Protein AF-A0A2T1EG89-F1 (afdb_monomer)

Solvent-accessible surface area (backbone atoms only — not comparable to full-atom values): 19847 Å² total; per-residue (Å²): 79,24,21,26,22,49,93,37,42,60,17,86,47,90,80,53,58,60,18,44,31,44,49,68,45,71,77,96,68,100,78,79,76,88,90,74,54,46,42,71,52,60,66,42,74,48,60,26,17,37,25,30,65,42,92,54,59,38,48,36,30,41,45,71,46,58,75,72,90,78,73,64,86,52,52,56,59,59,22,36,40,35,40,37,40,79,96,43,93,66,72,34,38,31,37,31,74,68,76,47,49,19,33,41,78,82,66,49,91,93,61,86,60,100,63,65,42,71,64,61,41,41,89,64,35,45,59,48,73,64,33,38,34,73,58,23,65,50,57,34,36,42,35,42,34,60,35,81,59,37,60,35,32,67,66,62,84,66,85,51,96,82,65,86,76,67,39,32,66,44,32,38,36,38,30,43,53,86,82,61,44,46,54,94,53,96,89,48,51,54,30,35,20,29,47,31,40,24,41,60,46,69,34,76,44,63,27,38,23,48,43,91,51,88,31,64,86,57,72,85,82,38,68,48,75,38,70,81,68,86,84,75,78,38,72,55,41,42,81,44,53,46,50,43,77,43,70,59,55,69,65,55,58,91,59,61,62,46,52,70,70,74,89,61,46,46,80,76,83,82,63,33,68,46,81,94,41,53,62,49,31,57,79,68,83,62,88,55,92,89,61,92,55,59,75,47,79,85,74,80,95,67,68,78,46,98,85,74,56,77,77,86,84,85,86,79,96,70,87,76,89,73,93,62,85,66,69,58,83,56,60,116

Nearest PDB structures (foldseek):
  7sqc-assembly1_O0  TM=3.465E-01  e=9.305E-02  Chlamydomonas reinhardtii
  6k73-assembly2_B  TM=2.976E-01  e=3.682E-01  Escherichia coli
  7u06-assembly1_a  TM=3.474E-01  e=1.816E+00  Saccharomyces cerevisiae
  6a48-assembly1_A  TM=1.788E-01  e=3.326E+00  Mus musculus

pLDDT: mean 74.5, std 17.78, range [23.39, 97.06]

Mean predicted aligned error: 11.9 Å

Sequence (332 aa):
MLLGPEGAAGATSPTSNNDDTNRAASFTTPDTPENTDTTDPAAIAFVNSVQNNGATPANISIIPTTPADLGLADLPTGTFVTITATGVNGSRLYYWDGSIFRYDTDQNVGTINTVVDPINLAAEVLTIPNVAANGGTSAYNVSIDLPLGTRLSTDLVSFEPGDPEYGYPVPVTAFVDTNSNGVIDTGEAFNTSIDRVYVGVLRLLKESRLVPGFGLAFPGGQELFSSITPRTPAPGNRVEYQITYTNISSVPATGSGSLGLNANNILITENGTVLPNNWGRDNDASGTPGFGQIDTLNVAATAIESGGAIPSYFNGTVGTARVIPPMLRLIR

Foldseek 3Di:
DFKAAPPFGDFDAPPALLQEAEDEFDDPDPDDDDDQDFAFGDKDKGKMKDWAQAQFFFKKWKDWWFDDPLLAQQQDQLKKKWKFFPPFPDIWIWGHRSGTIFTQPVPDRPDRDPDTHRQWALVNIGIDGGQGYNTGMTMMMMIMGGDGRRHAQLVSPDPDVPNQDTAHKTKMKMWGPPPSGRDDDPPIDMHIGIYGYGHDFKDKQKWKAKDDFPFDDDDPPRRDTDRPDDDDDGPGIDMWMDMDIDRSDDQRPDGDRHDDDDDFADDDDDDCVDPPRPQQQPPDPPVDPPPSDGSDDDDPQPDADPVGDGDDDDDDDDDPDDDDIGDDDDID

Structure (mmCIF, N/CA/C/O backbone):
data_AF-A0A2T1EG89-F1
#
_entry.id   AF-A0A2T1EG89-F1
#
loop_
_atom_site.group_PDB
_atom_site.id
_atom_site.type_symbol
_atom_site.label_atom_id
_atom_site.label_alt_id
_atom_site.label_comp_id
_atom_site.label_asym_id
_atom_site.label_entity_id
_atom_site.label_seq_id
_atom_site.pdbx_PDB_ins_code
_atom_site.Cartn_x
_atom_site.Cartn_y
_atom_site.Cartn_z
_atom_site.occupancy
_atom_site.B_iso_or_equiv
_atom_site.auth_seq_id
_atom_site.auth_comp_id
_atom_site.auth_asym_id
_atom_site.auth_atom_id
_atom_site.pdbx_PDB_model_num
ATOM 1 N N . MET A 1 1 ? -21.034 3.689 11.944 1.00 78.81 1 MET A N 1
ATOM 2 C CA . MET A 1 1 ? -19.646 4.133 12.180 1.00 78.81 1 MET A CA 1
ATOM 3 C C . MET A 1 1 ? -19.068 4.580 10.859 1.00 78.81 1 MET A C 1
ATOM 5 O O . MET A 1 1 ? -19.502 4.036 9.857 1.00 78.81 1 MET A O 1
ATOM 9 N N . LEU A 1 2 ? -18.158 5.553 10.845 1.00 78.38 2 LEU A N 1
ATOM 10 C CA . LEU A 1 2 ? -17.379 5.883 9.649 1.00 78.38 2 LEU A CA 1
ATOM 11 C C . LEU A 1 2 ? -15.892 5.879 10.001 1.00 78.38 2 LEU A C 1
ATOM 13 O O . LEU A 1 2 ? -15.514 6.274 11.106 1.00 78.38 2 LEU A O 1
ATOM 17 N N . LEU A 1 3 ? -15.076 5.431 9.056 1.00 73.25 3 LEU A N 1
ATOM 18 C CA . LEU A 1 3 ? -13.616 5.483 9.093 1.00 73.25 3 LEU A CA 1
ATOM 19 C C . LEU A 1 3 ? -13.109 6.339 7.940 1.00 73.25 3 LEU A C 1
ATOM 21 O O . LEU A 1 3 ? -13.860 6.642 7.020 1.00 73.25 3 LEU A O 1
ATOM 25 N N . GLY A 1 4 ? -11.854 6.755 7.989 1.00 69.19 4 GLY A N 1
ATOM 26 C CA . GLY A 1 4 ? -11.211 7.430 6.870 1.00 69.19 4 GLY A CA 1
ATOM 27 C C . GLY A 1 4 ? -9.990 8.223 7.311 1.00 69.19 4 GLY A C 1
ATOM 28 O O . GLY A 1 4 ? -9.567 8.100 8.466 1.00 69.19 4 GLY A O 1
ATOM 29 N N . PRO A 1 5 ? -9.446 9.064 6.422 1.00 72.75 5 PRO A N 1
ATOM 30 C CA . PRO A 1 5 ? -8.300 9.900 6.740 1.00 72.75 5 PRO A CA 1
ATOM 31 C C . PRO A 1 5 ? -8.555 10.849 7.923 1.00 72.75 5 PRO A C 1
ATOM 33 O O . PRO A 1 5 ? -9.693 11.076 8.356 1.00 72.75 5 PRO A O 1
ATOM 36 N N . GLU A 1 6 ? -7.482 11.427 8.463 1.00 78.50 6 GLU A N 1
ATOM 37 C CA . GLU A 1 6 ? -7.561 12.406 9.549 1.00 78.50 6 GLU A CA 1
ATOM 38 C C . GLU A 1 6 ? -8.556 13.541 9.249 1.00 78.50 6 GLU A C 1
ATOM 40 O O . GLU A 1 6 ? -8.497 14.208 8.218 1.00 78.50 6 GLU A O 1
ATOM 45 N N . GLY A 1 7 ? -9.472 13.780 10.191 1.00 67.88 7 GLY A N 1
ATOM 46 C CA . GLY A 1 7 ? -10.439 14.874 10.114 1.00 67.88 7 GLY A CA 1
ATOM 47 C C . GLY A 1 7 ? -11.598 14.636 9.150 1.00 67.88 7 GLY A C 1
ATOM 48 O O . GLY A 1 7 ? -12.463 15.505 9.038 1.00 67.88 7 GLY A O 1
ATOM 49 N N . ALA A 1 8 ? -11.650 13.481 8.484 1.00 71.44 8 ALA A N 1
ATOM 50 C CA . ALA A 1 8 ? -12.683 13.217 7.505 1.00 71.44 8 ALA A CA 1
ATOM 51 C C . ALA A 1 8 ? -12.985 11.729 7.312 1.00 71.44 8 ALA A C 1
ATOM 53 O O . ALA A 1 8 ? -12.843 11.153 6.233 1.00 71.44 8 ALA A O 1
ATOM 54 N N . ALA A 1 9 ? -13.462 11.126 8.396 1.00 69.88 9 ALA A N 1
ATOM 55 C CA . ALA A 1 9 ? -14.126 9.839 8.355 1.00 69.88 9 ALA A CA 1
ATOM 56 C C . ALA A 1 9 ? -15.335 9.896 7.404 1.00 69.88 9 ALA A C 1
ATOM 58 O O . ALA A 1 9 ? -16.215 10.746 7.543 1.00 69.88 9 ALA A O 1
ATOM 59 N N . GLY A 1 10 ? -15.367 8.996 6.429 1.00 65.81 10 GLY A N 1
ATOM 60 C CA . GLY A 1 10 ? -16.344 9.024 5.343 1.00 65.81 10 GLY A CA 1
ATOM 61 C C . GLY A 1 10 ? -16.429 7.739 4.528 1.00 65.81 10 GLY A C 1
ATOM 62 O O . GLY A 1 10 ? -17.241 7.693 3.612 1.00 65.81 10 GLY A O 1
ATOM 63 N N . ALA A 1 11 ? -15.637 6.717 4.867 1.00 64.50 11 ALA A N 1
ATOM 64 C CA . ALA A 1 11 ? -15.663 5.418 4.217 1.00 64.50 11 ALA A CA 1
ATOM 65 C C . ALA A 1 11 ? -17.072 4.819 4.312 1.00 64.50 11 ALA A C 1
ATOM 67 O O . ALA A 1 11 ? -17.681 4.824 5.385 1.00 64.50 11 ALA A O 1
ATOM 68 N N . THR A 1 12 ? -17.603 4.370 3.182 1.00 60.69 12 THR A N 1
ATOM 69 C CA . THR A 1 12 ? -19.007 3.973 3.013 1.00 60.69 12 THR A CA 1
ATOM 70 C C . THR A 1 12 ? -19.212 2.468 2.883 1.00 60.69 12 THR A C 1
ATOM 72 O O . THR A 1 12 ? -20.338 2.016 3.088 1.00 60.69 12 THR A O 1
ATOM 75 N N . SER A 1 13 ? -18.169 1.712 2.528 1.00 54.22 13 SER A N 1
ATOM 76 C CA . SER A 1 13 ? -18.098 0.251 2.408 1.00 54.22 13 SER A CA 1
ATOM 77 C C . SER A 1 13 ? -16.808 -0.137 1.655 1.00 54.22 13 SER A C 1
ATOM 79 O O . SER A 1 13 ? -16.475 0.546 0.685 1.00 54.22 13 SER A O 1
ATOM 81 N N . PRO A 1 14 ? -16.161 -1.288 1.954 1.00 51.97 14 PRO A N 1
ATOM 82 C CA . PRO A 1 14 ? -14.956 -1.768 1.260 1.00 51.97 14 PRO A CA 1
ATOM 83 C C . PRO A 1 14 ? -15.254 -2.264 -0.173 1.00 51.97 14 PRO A C 1
ATOM 85 O O . PRO A 1 14 ? -14.973 -3.398 -0.532 1.00 51.97 14 PRO A O 1
ATOM 88 N N . THR A 1 15 ? -15.907 -1.454 -0.997 1.00 50.88 15 THR A N 1
ATOM 89 C CA . THR A 1 15 ? -16.343 -1.787 -2.359 1.00 50.88 15 THR A CA 1
ATOM 90 C C . THR A 1 15 ? -15.818 -0.803 -3.396 1.00 50.88 15 THR A C 1
ATOM 92 O O . THR A 1 15 ? -16.061 -1.002 -4.585 1.00 50.88 15 THR A O 1
ATOM 95 N N . SER A 1 16 ? -15.145 0.272 -2.976 1.00 50.69 16 SER A N 1
ATOM 96 C CA . SER A 1 16 ? -14.611 1.272 -3.897 1.00 50.69 16 SER A CA 1
ATOM 97 C C . SER A 1 16 ? -13.495 2.118 -3.294 1.00 50.69 16 SER A C 1
ATOM 99 O O . SER A 1 16 ? -13.373 2.274 -2.084 1.00 50.69 16 SER A O 1
ATOM 101 N N . ASN A 1 17 ? -12.734 2.744 -4.187 1.00 48.94 17 ASN A N 1
ATOM 102 C CA . ASN A 1 17 ? -11.607 3.619 -3.885 1.00 48.94 17 ASN A CA 1
ATOM 103 C C . ASN A 1 17 ? -11.926 4.897 -3.080 1.00 48.94 17 ASN A C 1
ATOM 105 O O . ASN A 1 17 ? -11.026 5.657 -2.748 1.00 48.94 17 ASN A O 1
ATOM 109 N N . ASN A 1 18 ? -13.189 5.193 -2.775 1.00 47.44 18 ASN A N 1
ATOM 110 C CA . ASN A 1 18 ? -13.557 6.327 -1.920 1.00 47.44 18 ASN A CA 1
ATOM 111 C C . ASN A 1 18 ? -13.291 6.066 -0.425 1.00 47.44 18 ASN A C 1
ATOM 113 O O . ASN A 1 18 ? -13.391 6.995 0.375 1.00 47.44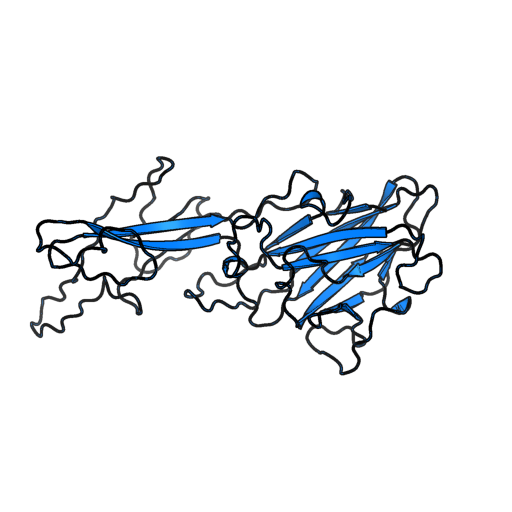 18 ASN A O 1
ATOM 117 N N . ASP A 1 19 ? -12.935 4.830 -0.073 1.00 53.56 19 ASP A N 1
ATOM 118 C CA . ASP A 1 19 ? -12.675 4.376 1.293 1.00 53.56 19 ASP A CA 1
ATOM 119 C C . ASP A 1 19 ? -11.168 4.247 1.605 1.00 53.56 19 ASP A C 1
ATOM 121 O O . ASP A 1 19 ? -10.785 3.772 2.681 1.00 53.56 19 ASP A O 1
ATOM 125 N N . ASP A 1 20 ? -10.318 4.690 0.673 1.00 64.00 20 ASP A N 1
ATOM 126 C CA . ASP A 1 20 ? -8.869 4.526 0.729 1.00 64.00 20 ASP A CA 1
ATOM 127 C C . ASP A 1 20 ? -8.146 5.761 1.282 1.00 64.00 20 ASP A C 1
ATOM 129 O O . ASP A 1 20 ? -8.389 6.898 0.855 1.00 64.00 20 ASP A O 1
ATOM 133 N N . THR A 1 21 ? -7.143 5.523 2.127 1.00 72.94 21 THR A N 1
ATOM 134 C CA . THR A 1 21 ? -6.045 6.457 2.402 1.00 72.94 21 THR A CA 1
ATOM 135 C C . THR A 1 21 ? -4.771 5.923 1.744 1.00 72.94 21 THR A C 1
ATOM 137 O O . THR A 1 21 ? -4.297 4.847 2.093 1.00 72.94 21 THR A O 1
ATOM 140 N N . ASN A 1 22 ? -4.170 6.670 0.811 1.00 72.56 22 ASN A N 1
ATOM 141 C CA . ASN A 1 22 ? -2.932 6.254 0.130 1.00 72.56 22 ASN A CA 1
ATOM 142 C C . ASN A 1 22 ? -1.680 6.958 0.688 1.00 72.56 22 ASN A C 1
ATOM 144 O O . ASN A 1 22 ? -1.669 8.186 0.835 1.00 72.56 22 ASN A O 1
ATOM 148 N N . ARG A 1 23 ? -0.587 6.206 0.902 1.00 74.62 23 ARG A N 1
ATOM 149 C CA . ARG A 1 23 ? 0.766 6.745 1.162 1.00 74.62 23 ARG A CA 1
ATOM 150 C C . ARG A 1 23 ? 1.850 5.945 0.438 1.00 74.62 23 ARG A C 1
ATOM 152 O O . ARG A 1 23 ? 1.704 4.750 0.203 1.00 74.62 23 ARG A O 1
ATOM 159 N N . ALA A 1 24 ? 2.952 6.612 0.095 1.00 67.88 24 ALA A N 1
ATOM 160 C CA . ALA A 1 24 ? 4.134 5.975 -0.481 1.00 67.88 24 ALA A CA 1
ATOM 161 C C . ALA A 1 24 ? 5.214 5.745 0.580 1.00 67.88 24 ALA A C 1
ATOM 163 O O . ALA A 1 24 ? 5.421 6.594 1.451 1.00 67.88 24 ALA A O 1
ATOM 164 N N . ALA A 1 25 ? 5.943 4.640 0.448 1.00 72.31 25 ALA A N 1
ATOM 165 C CA . ALA A 1 25 ? 7.213 4.454 1.128 1.00 72.31 25 ALA A CA 1
ATOM 166 C C . ALA A 1 25 ? 8.224 5.523 0.681 1.00 72.31 25 ALA A C 1
ATOM 168 O O . ALA A 1 25 ? 8.258 5.931 -0.484 1.00 72.31 25 ALA A O 1
ATOM 169 N N . SER A 1 26 ? 9.060 5.973 1.616 1.00 65.81 26 SER A N 1
ATOM 170 C CA . SER A 1 26 ? 10.195 6.837 1.298 1.00 65.81 26 SER A CA 1
ATOM 171 C C . SER A 1 26 ? 11.389 5.979 0.894 1.00 65.81 26 SER A C 1
ATOM 173 O O . SER A 1 26 ? 11.746 5.045 1.609 1.00 65.81 26 SER A O 1
ATOM 175 N N . PHE A 1 27 ? 12.030 6.319 -0.222 1.00 61.44 27 PHE A N 1
ATOM 176 C CA . PHE A 1 27 ? 13.248 5.657 -0.682 1.00 61.44 27 PHE A CA 1
ATOM 177 C C . PHE A 1 27 ? 14.456 6.531 -0.361 1.00 61.44 27 PHE A C 1
ATOM 179 O O . PHE A 1 27 ? 14.484 7.717 -0.691 1.00 61.44 27 PHE A O 1
ATOM 186 N N . THR A 1 28 ? 15.465 5.953 0.285 1.00 48.34 28 THR A N 1
ATOM 187 C CA . THR A 1 28 ? 16.693 6.667 0.667 1.00 48.34 28 THR A CA 1
ATOM 188 C C . THR A 1 28 ? 17.770 6.628 -0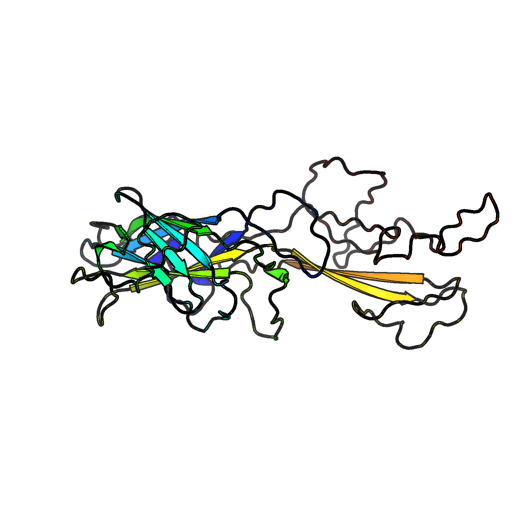.418 1.00 48.34 28 THR A C 1
ATOM 190 O O . THR A 1 28 ? 18.695 7.438 -0.374 1.00 48.34 28 THR A O 1
ATOM 193 N N . THR A 1 29 ? 17.642 5.750 -1.420 1.00 47.41 29 THR A N 1
ATOM 194 C CA . THR A 1 29 ? 18.619 5.596 -2.508 1.00 47.41 29 THR A CA 1
ATOM 195 C C . THR A 1 29 ? 17.945 5.551 -3.886 1.00 47.41 29 THR A C 1
ATOM 197 O O . THR A 1 29 ? 17.182 4.622 -4.155 1.00 47.41 29 THR A O 1
ATOM 200 N N . PRO A 1 30 ? 18.229 6.512 -4.784 1.00 46.00 30 PRO A N 1
ATOM 201 C CA . PRO A 1 30 ? 17.805 6.463 -6.178 1.00 46.00 30 PRO A CA 1
ATOM 202 C C . PRO A 1 30 ? 18.790 5.612 -6.989 1.00 46.00 30 PRO A C 1
ATOM 204 O O . PRO A 1 30 ? 19.654 6.161 -7.654 1.00 46.00 30 PRO A O 1
ATOM 207 N N . ASP A 1 31 ? 18.726 4.289 -6.861 1.00 47.16 31 ASP A N 1
ATOM 208 C CA . ASP A 1 31 ? 19.331 3.342 -7.815 1.00 47.16 31 ASP A CA 1
ATOM 209 C C . ASP A 1 31 ? 19.008 1.914 -7.359 1.00 47.16 31 ASP A C 1
ATOM 211 O O . ASP A 1 31 ? 19.656 1.367 -6.468 1.00 47.16 31 ASP A O 1
ATOM 215 N N . THR A 1 32 ? 17.981 1.302 -7.941 1.00 49.94 32 THR A N 1
ATOM 216 C CA . THR A 1 32 ? 17.803 -0.157 -7.902 1.00 49.94 32 THR A CA 1
ATOM 217 C C . THR A 1 32 ? 17.694 -0.629 -9.360 1.00 49.94 32 THR A C 1
ATOM 219 O O . THR A 1 32 ? 16.867 -0.083 -10.092 1.00 49.94 32 THR A O 1
ATOM 222 N N . PRO A 1 33 ? 18.623 -1.477 -9.852 1.00 47.03 33 PRO A N 1
ATOM 223 C CA . PRO A 1 33 ? 18.639 -1.927 -11.246 1.00 47.03 33 PRO A CA 1
ATOM 224 C C . PRO A 1 33 ? 17.497 -2.897 -11.589 1.00 47.03 33 PRO A C 1
ATOM 226 O O . PRO A 1 33 ? 17.258 -3.843 -10.852 1.00 47.03 33 PRO A O 1
ATOM 229 N N . GLU A 1 34 ? 16.915 -2.722 -12.782 1.00 50.03 34 GLU A N 1
ATOM 230 C CA . GLU A 1 34 ? 15.727 -3.421 -13.302 1.00 50.03 34 GLU A CA 1
ATOM 231 C C . GLU A 1 34 ? 15.600 -4.934 -13.001 1.00 50.03 34 GLU A C 1
ATOM 233 O O . GLU A 1 34 ? 16.499 -5.724 -13.289 1.00 50.03 34 GLU A O 1
ATOM 238 N N . ASN A 1 35 ? 14.352 -5.308 -12.668 1.00 47.75 35 ASN A N 1
ATOM 239 C CA . ASN A 1 35 ? 13.647 -6.587 -12.900 1.00 47.75 35 ASN A CA 1
ATOM 240 C C . ASN A 1 35 ? 13.689 -7.693 -11.831 1.00 47.75 35 ASN A C 1
ATOM 242 O O . ASN A 1 35 ? 13.001 -8.706 -11.992 1.00 47.75 35 ASN A O 1
ATOM 246 N N . THR A 1 36 ? 14.367 -7.472 -10.706 1.00 52.59 36 THR A N 1
ATOM 247 C CA . THR A 1 36 ? 14.199 -8.284 -9.482 1.00 52.59 36 THR A CA 1
ATOM 248 C C . THR A 1 36 ? 13.981 -7.416 -8.245 1.00 52.59 36 THR A C 1
ATOM 250 O O . THR A 1 36 ? 14.312 -7.837 -7.137 1.00 52.59 36 THR A O 1
ATOM 253 N N . ASP A 1 37 ? 13.482 -6.191 -8.432 1.00 68.06 37 ASP A N 1
ATOM 254 C CA . ASP A 1 37 ? 13.555 -5.130 -7.433 1.00 68.06 37 ASP A CA 1
ATOM 255 C C . ASP A 1 37 ? 12.618 -5.392 -6.261 1.00 68.06 37 ASP A C 1
ATOM 257 O O . ASP A 1 37 ? 11.430 -5.065 -6.217 1.00 68.06 37 ASP A O 1
ATOM 261 N N . THR A 1 38 ? 13.211 -6.024 -5.269 1.00 73.69 38 THR A N 1
ATOM 262 C CA . THR A 1 38 ? 12.727 -5.996 -3.915 1.00 73.69 38 THR A CA 1
ATOM 263 C C . THR A 1 38 ? 13.391 -4.847 -3.177 1.00 73.69 38 THR A C 1
ATOM 265 O O . THR A 1 38 ? 14.579 -4.585 -3.363 1.00 73.69 38 THR A O 1
ATOM 268 N N . THR A 1 39 ? 12.658 -4.198 -2.293 1.00 77.31 39 THR A N 1
ATOM 269 C CA . THR A 1 39 ? 13.172 -3.146 -1.427 1.00 77.31 39 THR A CA 1
ATOM 270 C C . THR A 1 39 ? 12.819 -3.436 0.025 1.00 77.31 39 THR A C 1
ATOM 272 O O . THR A 1 39 ? 12.052 -4.349 0.338 1.00 77.31 39 THR A O 1
ATOM 275 N N . ASP A 1 40 ? 13.428 -2.664 0.907 1.00 82.62 40 ASP A N 1
ATOM 276 C CA . ASP A 1 40 ? 13.212 -2.700 2.344 1.00 82.62 40 ASP A CA 1
ATOM 277 C C . ASP A 1 40 ? 12.724 -1.309 2.772 1.00 82.62 40 ASP A C 1
ATOM 279 O O . ASP A 1 40 ? 13.529 -0.439 3.128 1.00 82.62 40 ASP A O 1
ATOM 283 N N . PRO A 1 41 ? 11.426 -1.014 2.568 1.00 82.38 41 PRO A N 1
ATOM 284 C CA . PRO A 1 41 ? 10.886 0.287 2.906 1.00 82.38 41 PRO A CA 1
ATOM 285 C C . PRO A 1 41 ? 10.802 0.433 4.426 1.00 82.38 41 PRO A C 1
ATOM 287 O O . PRO A 1 41 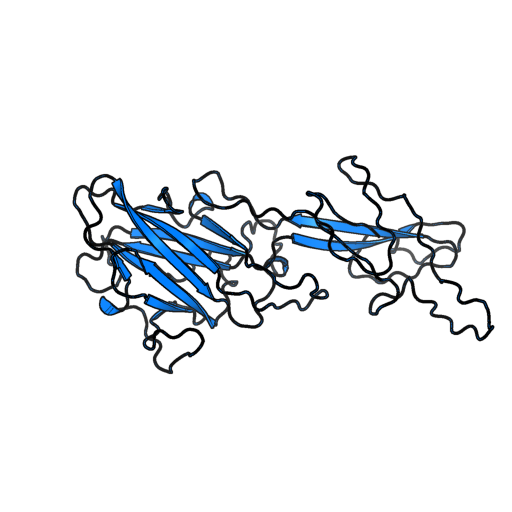? 10.306 -0.448 5.119 1.00 82.38 41 PRO A O 1
ATOM 290 N N . ALA A 1 42 ? 11.198 1.595 4.948 1.00 86.69 42 ALA A N 1
ATOM 291 C CA . ALA A 1 42 ? 10.888 1.934 6.333 1.00 86.69 42 ALA A CA 1
ATOM 292 C C . ALA A 1 42 ? 9.365 1.927 6.563 1.00 86.69 42 ALA A C 1
ATOM 294 O O . ALA A 1 42 ? 8.608 2.287 5.657 1.00 86.69 42 ALA A O 1
ATOM 295 N N . ALA A 1 43 ? 8.940 1.599 7.787 1.00 89.94 43 ALA A N 1
ATOM 296 C CA . ALA A 1 43 ? 7.530 1.548 8.161 1.00 89.94 43 ALA A CA 1
ATOM 297 C C . ALA A 1 43 ? 6.759 2.824 7.764 1.00 89.94 43 ALA A C 1
ATOM 299 O O . ALA A 1 43 ? 7.206 3.957 7.979 1.00 89.94 43 ALA A O 1
ATOM 300 N N . ILE A 1 44 ? 5.572 2.627 7.193 1.00 90.19 44 ILE A N 1
ATOM 301 C CA . ILE A 1 44 ? 4.729 3.681 6.638 1.00 90.19 44 ILE A CA 1
ATOM 302 C C . ILE A 1 44 ? 3.600 3.971 7.620 1.00 90.19 44 ILE A C 1
ATOM 304 O O . ILE A 1 44 ? 2.765 3.113 7.895 1.00 90.19 44 ILE A O 1
ATOM 308 N N . ALA A 1 45 ? 3.554 5.199 8.131 1.00 90.56 45 ALA A N 1
ATOM 309 C CA . ALA A 1 45 ? 2.517 5.638 9.059 1.00 90.56 45 ALA A CA 1
ATOM 310 C C . ALA A 1 45 ? 1.368 6.347 8.333 1.00 90.56 45 ALA A C 1
ATOM 312 O O . ALA A 1 45 ? 1.621 7.197 7.480 1.00 90.56 45 ALA A O 1
ATOM 313 N N . PHE A 1 46 ? 0.134 6.071 8.741 1.00 89.25 46 PHE A N 1
ATOM 314 C CA . PHE A 1 46 ? -1.123 6.701 8.347 1.00 89.25 46 PHE A CA 1
ATOM 315 C C . PHE A 1 46 ? -1.744 7.375 9.568 1.00 89.25 46 PHE A C 1
ATOM 317 O O . PHE A 1 46 ? -1.608 6.883 10.690 1.00 89.25 46 PHE A O 1
ATOM 324 N N . VAL A 1 47 ? -2.419 8.503 9.342 1.00 89.06 47 VAL A N 1
ATOM 325 C CA . VAL A 1 47 ? -3.206 9.195 10.368 1.00 89.06 47 VAL A CA 1
ATOM 326 C C . VAL A 1 47 ? -4.650 9.178 9.904 1.00 89.06 47 VAL A C 1
ATOM 328 O O . VAL A 1 47 ? -4.981 9.759 8.868 1.00 89.06 47 VAL A O 1
ATOM 331 N N . ASN A 1 48 ? -5.485 8.503 10.680 1.00 88.88 48 ASN A N 1
ATOM 332 C CA . ASN A 1 48 ? -6.869 8.222 10.356 1.00 88.88 48 ASN A CA 1
ATOM 333 C C . ASN A 1 48 ? -7.789 8.782 11.438 1.00 88.88 48 ASN A C 1
ATOM 335 O O . ASN A 1 48 ? -7.369 9.152 12.539 1.00 88.88 48 ASN A O 1
ATOM 339 N N . SER A 1 49 ? -9.076 8.846 11.124 1.00 89.06 49 SER A N 1
ATOM 340 C CA . SER A 1 49 ? -10.113 9.208 12.074 1.00 89.06 49 SER A CA 1
ATOM 341 C C . SER A 1 49 ? -11.262 8.216 12.054 1.00 89.06 49 SER A C 1
ATOM 343 O O . SER A 1 49 ? -11.585 7.598 11.039 1.00 89.06 49 SER A O 1
ATOM 345 N N . VAL A 1 50 ? -11.879 8.061 13.217 1.00 90.38 50 VAL A N 1
ATOM 346 C CA . VAL A 1 50 ? -13.139 7.353 13.377 1.00 90.38 50 VAL A CA 1
ATOM 347 C C . VAL A 1 50 ? -14.222 8.335 13.789 1.00 90.38 50 VAL A C 1
ATOM 349 O O . VAL A 1 50 ? -13.954 9.253 14.565 1.00 90.38 50 VAL A O 1
ATOM 352 N N . GLN A 1 51 ? -15.438 8.144 13.280 1.00 90.88 51 GLN A N 1
ATOM 353 C CA . GLN A 1 51 ? -16.598 8.971 13.600 1.00 90.88 51 GLN A CA 1
ATOM 354 C C . GLN A 1 51 ? -17.787 8.143 14.084 1.00 90.88 51 GLN A C 1
ATOM 356 O O . GLN A 1 51 ? -18.268 7.229 13.401 1.00 90.88 51 GLN A O 1
ATOM 361 N N . ASN A 1 52 ? -18.310 8.522 15.250 1.00 92.56 52 ASN A N 1
ATOM 362 C CA . ASN A 1 52 ? -19.518 7.954 15.829 1.00 92.56 52 ASN A CA 1
ATOM 363 C C . ASN A 1 52 ? -20.763 8.747 15.408 1.00 92.56 52 ASN A C 1
ATOM 365 O O . ASN A 1 52 ? -21.123 9.752 16.019 1.00 92.56 52 ASN A O 1
ATOM 369 N N . ASN A 1 53 ? -21.467 8.246 14.393 1.00 89.81 53 ASN A N 1
ATOM 370 C CA . ASN A 1 53 ? -22.760 8.789 13.955 1.00 89.81 53 ASN A CA 1
ATOM 371 C C . ASN A 1 53 ? -23.958 8.229 14.742 1.00 89.81 53 ASN A C 1
ATOM 373 O O . ASN A 1 53 ? -25.105 8.502 14.394 1.00 89.81 53 ASN A O 1
ATOM 377 N N . GLY A 1 54 ? -23.712 7.425 15.779 1.00 90.19 54 GLY A N 1
ATOM 378 C CA . GLY A 1 54 ? -24.745 6.929 16.678 1.00 90.19 54 GLY A CA 1
ATOM 379 C C . GLY A 1 54 ? -25.297 8.023 17.592 1.00 90.19 54 GLY A C 1
ATOM 380 O O . GLY A 1 54 ? -24.675 9.063 17.812 1.00 90.19 54 GLY A O 1
ATOM 381 N N . ALA A 1 55 ? -26.475 7.768 18.161 1.00 93.25 55 ALA A N 1
ATOM 382 C CA . ALA A 1 55 ? -27.158 8.706 19.053 1.00 93.25 55 ALA A CA 1
ATOM 383 C C . ALA A 1 55 ? -26.541 8.785 20.464 1.00 93.25 55 ALA A C 1
ATOM 385 O O . ALA A 1 55 ? -26.859 9.699 21.226 1.00 93.25 55 ALA A O 1
ATOM 386 N N . THR A 1 56 ? -25.660 7.848 20.823 1.00 94.31 56 THR A N 1
ATOM 387 C CA . THR A 1 56 ? -25.006 7.762 22.136 1.00 94.31 56 THR A CA 1
ATOM 388 C C . THR A 1 56 ? -23.488 7.673 21.992 1.00 94.31 56 THR A C 1
ATOM 390 O O . THR A 1 56 ? -23.010 7.136 20.989 1.00 94.31 56 THR A O 1
ATOM 393 N N . PRO A 1 57 ? -22.711 8.175 22.973 1.00 95.00 57 PRO A N 1
ATOM 394 C CA . PRO A 1 57 ? -21.279 7.912 23.018 1.00 95.00 57 PRO A CA 1
ATOM 395 C C . PRO A 1 57 ? -21.009 6.407 23.005 1.00 95.00 57 PRO A C 1
ATOM 397 O O . PRO A 1 57 ? -21.792 5.639 23.568 1.00 95.00 57 PRO A O 1
ATOM 400 N N . ALA A 1 58 ? -19.923 5.995 22.358 1.00 93.25 58 ALA A N 1
ATOM 401 C CA . ALA A 1 58 ? -19.589 4.586 22.190 1.00 93.25 58 ALA A CA 1
ATOM 402 C C . ALA A 1 58 ? -18.093 4.345 22.388 1.00 93.25 58 ALA A C 1
ATOM 404 O O . ALA A 1 58 ? -17.264 5.200 22.070 1.00 93.25 58 ALA A O 1
ATOM 405 N N . ASN A 1 59 ? -17.760 3.161 22.891 1.00 93.12 59 ASN A N 1
ATOM 406 C CA . ASN A 1 59 ? -16.406 2.634 22.807 1.00 93.12 59 ASN A CA 1
ATOM 407 C C . ASN A 1 59 ? -16.237 2.026 21.419 1.00 93.12 59 ASN A C 1
ATOM 409 O O . ASN A 1 59 ? -17.103 1.272 20.974 1.00 93.12 59 ASN A O 1
ATOM 413 N N . ILE A 1 60 ? -15.158 2.384 20.732 1.00 93.19 60 ILE A N 1
ATOM 414 C CA . ILE A 1 60 ? -14.921 1.922 19.368 1.00 93.19 60 ILE A CA 1
ATOM 415 C C . ILE A 1 60 ? -13.645 1.112 19.329 1.00 93.19 60 ILE A C 1
ATOM 417 O O . ILE A 1 60 ? -12.566 1.621 19.627 1.00 93.19 60 ILE A O 1
ATOM 421 N N . SER A 1 61 ? -13.804 -0.142 18.947 1.00 95.12 61 SER A N 1
ATOM 422 C CA . SER A 1 61 ? -12.744 -1.115 18.762 1.00 95.12 61 SER A CA 1
ATOM 423 C C . SER A 1 61 ? -12.222 -1.048 17.328 1.00 95.12 61 SER A C 1
ATOM 425 O O . SER A 1 61 ? -13.010 -0.867 16.402 1.00 95.12 61 SER A O 1
ATOM 427 N N . ILE A 1 62 ? -10.904 -1.146 17.148 1.00 94.81 62 ILE A N 1
ATOM 428 C CA . ILE A 1 62 ? -10.212 -1.031 15.857 1.00 94.81 62 ILE A CA 1
ATOM 429 C C . ILE A 1 62 ? -9.250 -2.208 15.689 1.00 94.81 62 ILE A C 1
ATOM 431 O O . ILE A 1 62 ? -8.404 -2.440 16.555 1.00 94.81 62 ILE A O 1
ATOM 435 N N . ILE A 1 63 ? -9.361 -2.910 14.561 1.00 94.62 63 ILE A N 1
ATOM 436 C CA . ILE A 1 63 ? -8.502 -4.039 14.178 1.00 94.62 63 ILE A CA 1
ATOM 437 C C . ILE A 1 63 ? -8.155 -3.970 12.685 1.00 94.62 63 ILE A C 1
ATOM 439 O O . ILE A 1 63 ? -8.976 -3.491 11.897 1.00 94.62 63 ILE A O 1
ATOM 443 N N . PRO A 1 64 ? -6.988 -4.472 12.252 1.00 94.06 64 PRO A N 1
ATOM 444 C CA . PRO A 1 64 ? -6.805 -4.818 10.853 1.00 94.06 64 PRO A CA 1
ATOM 445 C C . PRO A 1 64 ? -7.653 -6.056 10.531 1.00 94.06 64 PRO A C 1
ATOM 447 O O . PRO A 1 64 ? -7.817 -6.950 11.364 1.00 94.06 64 PRO A O 1
ATOM 450 N N . THR A 1 65 ? -8.206 -6.116 9.327 1.00 89.25 65 THR A N 1
ATOM 451 C CA . THR A 1 65 ? -9.037 -7.243 8.881 1.00 89.25 65 THR A CA 1
ATOM 452 C C . THR A 1 65 ? -8.466 -7.876 7.635 1.00 89.25 65 THR A C 1
ATOM 454 O O . THR A 1 65 ? -7.838 -7.198 6.823 1.00 89.25 65 THR A O 1
ATOM 457 N N . THR A 1 66 ? -8.700 -9.182 7.483 1.00 84.19 66 THR A N 1
ATOM 458 C CA . THR A 1 66 ? -8.298 -9.919 6.288 1.00 84.19 66 THR A CA 1
ATOM 459 C C . THR A 1 66 ? -8.788 -9.176 5.051 1.00 84.19 66 THR A C 1
ATOM 461 O O . THR A 1 66 ? -9.975 -8.840 4.978 1.00 84.19 66 THR A O 1
ATOM 464 N N . PRO A 1 67 ? -7.908 -8.919 4.080 1.00 72.50 67 PRO A N 1
ATOM 465 C CA . PRO A 1 67 ? -8.354 -8.355 2.828 1.00 72.50 67 PRO A CA 1
ATOM 466 C C . PRO A 1 67 ? -9.395 -9.276 2.154 1.00 72.50 67 PRO A C 1
ATOM 468 O O . PRO A 1 67 ? -9.148 -10.468 1.986 1.00 72.50 67 PRO A O 1
ATOM 471 N N . ALA A 1 68 ? -10.551 -8.737 1.739 1.00 63.88 68 ALA A N 1
ATOM 472 C CA . ALA A 1 68 ? -11.618 -9.476 1.038 1.00 63.88 68 ALA A CA 1
ATOM 473 C C . ALA A 1 68 ? -11.558 -9.283 -0.491 1.00 63.88 68 ALA A C 1
ATOM 475 O O . ALA A 1 68 ? -11.687 -8.144 -0.892 1.00 63.88 68 ALA A O 1
ATOM 476 N N . ASP A 1 69 ? -11.319 -10.329 -1.308 1.00 56.31 69 ASP A N 1
ATOM 477 C CA . ASP A 1 69 ? -11.201 -10.438 -2.803 1.00 56.31 69 ASP A CA 1
ATOM 478 C C . ASP A 1 69 ? -10.906 -9.221 -3.759 1.00 56.31 69 ASP A C 1
ATOM 480 O O . ASP A 1 69 ? -10.926 -9.375 -4.979 1.00 56.31 69 ASP A O 1
ATOM 484 N N . LEU A 1 70 ? -10.549 -8.029 -3.282 1.00 50.16 70 LEU A N 1
ATOM 485 C CA . LEU A 1 70 ? -10.248 -6.788 -4.016 1.00 50.16 70 LEU A CA 1
ATOM 486 C C . LEU A 1 70 ? -8.793 -6.716 -4.546 1.00 50.16 70 LEU A C 1
ATOM 488 O O . LEU A 1 70 ? -8.050 -5.808 -4.183 1.00 50.16 70 LEU A O 1
ATOM 492 N N . GLY A 1 71 ? -8.331 -7.708 -5.319 1.00 49.94 71 GLY A N 1
ATOM 493 C CA . GLY A 1 71 ? -6.946 -7.719 -5.855 1.00 49.94 71 GLY A CA 1
ATOM 494 C C . GLY A 1 71 ? -5.867 -8.178 -4.853 1.00 49.94 71 GLY A C 1
ATOM 495 O O . GLY A 1 71 ? -4.717 -7.766 -4.888 1.00 49.94 71 GLY A O 1
ATOM 496 N N . LEU A 1 72 ? -6.244 -9.040 -3.909 1.00 45.38 72 LEU A N 1
ATOM 497 C CA . LEU A 1 72 ? -5.607 -9.173 -2.591 1.00 45.38 72 LEU A CA 1
ATOM 498 C C . LEU A 1 72 ? -4.584 -10.289 -2.410 1.00 45.38 72 LEU A C 1
ATOM 500 O O . LEU A 1 72 ? -4.363 -10.768 -1.297 1.00 45.38 72 LEU A O 1
ATOM 504 N N . ALA A 1 73 ? -3.911 -10.682 -3.480 1.00 53.00 73 ALA A N 1
ATOM 505 C CA . ALA A 1 73 ? -2.726 -11.522 -3.337 1.00 53.00 73 ALA A CA 1
ATOM 506 C C . ALA A 1 73 ? -1.474 -10.713 -2.935 1.00 53.00 73 ALA A C 1
ATOM 508 O O . ALA A 1 73 ? -0.400 -11.295 -2.789 1.00 53.00 73 ALA A O 1
ATOM 509 N N . ASP A 1 74 ? -1.601 -9.392 -2.761 1.00 67.62 74 ASP A N 1
ATOM 510 C CA . ASP A 1 74 ? -0.439 -8.511 -2.761 1.00 67.62 74 ASP A CA 1
ATOM 511 C C . ASP A 1 74 ? 0.128 -8.202 -1.378 1.00 67.62 74 ASP A C 1
ATOM 513 O O . ASP A 1 74 ? 1.337 -8.003 -1.295 1.00 67.62 74 ASP A O 1
ATOM 517 N N . LEU A 1 75 ? -0.661 -8.190 -0.287 1.00 85.62 75 LEU A N 1
ATOM 518 C CA . LEU A 1 75 ? -0.083 -7.910 1.036 1.00 85.62 75 LEU A CA 1
ATOM 519 C C . LEU A 1 75 ? 0.909 -9.029 1.415 1.00 85.62 75 LEU A C 1
ATOM 521 O O . LEU A 1 75 ? 0.478 -10.170 1.624 1.00 85.62 75 LEU A O 1
ATOM 525 N N . PRO A 1 76 ? 2.221 -8.746 1.525 1.00 88.88 76 PRO A N 1
ATOM 526 C CA . PRO A 1 76 ? 3.207 -9.804 1.688 1.00 88.88 76 PRO A CA 1
ATOM 527 C C . PRO A 1 76 ? 3.093 -10.464 3.066 1.00 88.88 76 PRO A C 1
ATOM 529 O O . PRO A 1 76 ? 3.101 -9.782 4.091 1.00 88.88 76 PRO A O 1
ATOM 532 N N . THR A 1 77 ? 3.034 -11.800 3.122 1.00 89.94 77 THR A N 1
ATOM 533 C CA . THR A 1 77 ? 3.171 -12.537 4.391 1.00 89.94 77 THR A CA 1
ATOM 534 C C . THR A 1 77 ? 4.415 -12.056 5.129 1.00 89.94 77 THR A C 1
ATOM 536 O O . THR A 1 77 ? 5.494 -11.987 4.541 1.00 89.94 77 THR A O 1
ATOM 539 N N . GLY A 1 78 ? 4.280 -11.741 6.416 1.00 90.38 78 GLY A N 1
ATOM 540 C CA . GLY A 1 78 ? 5.357 -11.095 7.163 1.00 90.38 78 GLY A CA 1
ATOM 541 C C . GLY A 1 78 ? 5.090 -9.638 7.528 1.00 90.38 78 GLY A C 1
ATOM 542 O O . GLY A 1 78 ? 5.840 -9.093 8.330 1.00 90.38 78 GLY A O 1
ATOM 543 N N . THR A 1 79 ? 4.053 -9.010 6.966 1.00 93.00 79 THR A N 1
ATOM 544 C CA . THR A 1 79 ? 3.697 -7.627 7.298 1.00 93.00 79 THR A CA 1
ATOM 545 C C . THR A 1 79 ? 3.269 -7.486 8.755 1.00 93.00 79 THR A C 1
ATOM 547 O O . THR A 1 79 ? 2.431 -8.246 9.247 1.00 93.00 79 THR A O 1
ATOM 550 N N . PHE A 1 80 ? 3.785 -6.448 9.411 1.00 94.88 80 PHE A N 1
ATOM 551 C CA . PHE A 1 80 ? 3.333 -6.003 10.721 1.00 94.88 80 PHE A CA 1
ATOM 552 C C . PHE A 1 80 ? 2.481 -4.740 10.605 1.00 94.88 80 PHE A C 1
ATOM 554 O O . PHE A 1 80 ? 2.780 -3.830 9.832 1.00 94.88 80 PHE A O 1
ATOM 561 N N . VAL A 1 81 ? 1.421 -4.669 11.406 1.00 95.88 81 VAL A N 1
ATOM 562 C CA . VAL A 1 81 ? 0.532 -3.509 11.497 1.00 95.88 81 VAL A CA 1
ATOM 563 C C . VAL A 1 81 ? 0.429 -3.085 12.953 1.00 95.88 81 VAL A C 1
ATOM 565 O O . VAL A 1 81 ? -0.058 -3.837 13.791 1.00 95.88 81 VAL A O 1
ATOM 568 N N . THR A 1 82 ? 0.856 -1.864 13.257 1.00 96.50 82 THR A N 1
ATOM 569 C CA . THR A 1 82 ? 0.750 -1.273 14.595 1.00 96.50 82 THR A CA 1
ATOM 570 C C . THR A 1 82 ? -0.336 -0.213 14.601 1.00 96.50 82 THR A C 1
ATOM 572 O O . THR A 1 82 ? -0.224 0.784 13.889 1.00 96.50 82 THR A O 1
ATOM 575 N N . ILE A 1 83 ? -1.353 -0.370 15.445 1.00 97.06 83 ILE A N 1
ATOM 576 C CA . ILE A 1 83 ? -2.410 0.629 15.634 1.00 97.06 83 ILE A CA 1
ATOM 577 C C . ILE A 1 83 ? -2.215 1.334 16.980 1.00 97.06 83 ILE A C 1
ATOM 579 O O . ILE A 1 83 ? -1.961 0.703 18.009 1.00 97.06 83 ILE A O 1
ATOM 583 N N . THR A 1 84 ? -2.329 2.662 16.982 1.00 96.12 84 THR A N 1
ATOM 584 C CA . THR A 1 84 ? -2.256 3.511 18.185 1.00 96.12 84 THR A CA 1
ATOM 585 C C . THR A 1 84 ? -3.344 4.572 18.158 1.00 96.12 84 THR A C 1
ATOM 587 O O . THR A 1 84 ? -3.766 4.990 17.087 1.00 96.12 84 THR A O 1
ATOM 590 N N . ALA A 1 85 ? -3.788 5.058 19.316 1.00 94.06 85 ALA A N 1
ATOM 591 C CA . ALA A 1 85 ? -4.752 6.153 19.385 1.00 94.06 85 ALA A CA 1
ATOM 592 C C . ALA A 1 85 ? -4.406 7.134 20.504 1.00 94.06 85 ALA A C 1
ATOM 594 O O . ALA A 1 85 ? -3.927 6.751 21.574 1.00 94.06 85 ALA A O 1
ATOM 595 N N . THR A 1 86 ? -4.673 8.417 20.266 1.00 84.88 86 THR A N 1
ATOM 596 C CA . THR A 1 86 ? -4.450 9.461 21.269 1.00 84.88 86 THR A CA 1
ATOM 597 C C . THR A 1 86 ? -5.379 9.245 22.461 1.00 84.88 86 THR A C 1
ATOM 599 O O . THR A 1 86 ? -6.582 9.067 22.296 1.00 84.88 86 THR A O 1
ATOM 602 N N . GLY A 1 87 ? -4.831 9.288 23.677 1.00 80.94 87 GLY A N 1
ATOM 603 C CA . GLY A 1 87 ? -5.612 9.089 24.902 1.00 80.94 87 GLY A CA 1
ATOM 604 C C . GLY A 1 87 ? -5.928 7.625 25.227 1.00 80.94 87 GLY A C 1
ATOM 605 O O . GLY A 1 87 ? -6.585 7.367 26.234 1.00 80.94 87 GLY A O 1
ATOM 606 N N . VAL A 1 88 ? -5.427 6.676 24.431 1.00 89.31 88 VAL A N 1
ATOM 607 C CA . VAL A 1 88 ? -5.444 5.241 24.737 1.00 89.31 88 VAL A CA 1
ATOM 608 C C . VAL A 1 88 ? -4.045 4.826 25.192 1.00 89.31 88 VAL A C 1
ATOM 610 O O . VAL A 1 88 ? -3.045 5.194 24.579 1.00 89.31 88 VAL A O 1
ATOM 613 N N . ASN A 1 89 ? -3.955 4.084 26.298 1.00 82.69 89 ASN A N 1
ATOM 614 C CA . ASN A 1 89 ? -2.670 3.579 26.776 1.00 82.69 89 ASN A CA 1
ATOM 615 C C . ASN A 1 89 ? -2.233 2.362 25.950 1.00 82.69 89 ASN A C 1
ATOM 617 O O . ASN A 1 89 ? -2.857 1.302 26.019 1.00 82.69 89 ASN A O 1
ATOM 621 N N . GLY A 1 90 ? -1.114 2.517 25.244 1.00 86.31 90 GLY A N 1
ATOM 622 C CA . GLY A 1 90 ? -0.448 1.452 24.497 1.00 86.31 90 GLY A CA 1
ATOM 623 C C . GLY A 1 90 ? -0.825 1.382 23.016 1.00 86.31 90 GLY A C 1
ATOM 624 O O . GLY A 1 90 ? -1.721 2.073 22.534 1.00 86.31 90 GLY A O 1
ATOM 625 N N . SER A 1 91 ? -0.094 0.532 22.303 1.00 93.44 91 SER A N 1
ATOM 626 C CA . SER A 1 91 ? -0.339 0.139 20.917 1.00 93.44 91 SER A CA 1
ATOM 627 C C . SER A 1 91 ? -0.965 -1.251 20.851 1.00 93.44 91 SER A C 1
ATOM 629 O O . SER A 1 91 ? -1.013 -1.974 21.852 1.00 93.44 91 SER A O 1
ATOM 631 N N . ARG A 1 92 ? -1.427 -1.635 19.663 1.00 94.69 92 ARG A N 1
ATOM 632 C CA . ARG A 1 92 ? -1.665 -3.033 19.308 1.00 94.69 92 ARG A CA 1
ATOM 633 C C . ARG A 1 92 ? -0.905 -3.372 18.039 1.00 94.69 92 ARG A C 1
ATOM 635 O O . ARG A 1 92 ? -1.107 -2.718 17.020 1.00 94.69 92 ARG A O 1
ATOM 642 N N . LEU A 1 93 ? -0.019 -4.353 18.145 1.00 94.62 93 LEU A N 1
ATOM 643 C CA . LEU A 1 93 ? 0.713 -4.944 17.034 1.00 94.62 93 LEU A CA 1
ATOM 644 C C . LEU A 1 93 ? -0.000 -6.194 16.509 1.00 94.62 93 LEU A C 1
ATOM 646 O O . LEU A 1 93 ? -0.421 -7.052 17.288 1.00 94.62 93 LEU A O 1
ATOM 650 N N . TYR A 1 94 ? -0.099 -6.283 15.188 1.00 94.81 94 TYR A N 1
ATOM 651 C CA . TYR A 1 94 ? -0.701 -7.392 14.462 1.00 94.81 94 TYR A CA 1
ATOM 652 C C . TYR A 1 94 ? 0.245 -7.903 13.379 1.00 94.81 94 TYR A C 1
ATOM 654 O O . TYR A 1 94 ? 0.979 -7.123 12.774 1.00 94.81 94 TYR A O 1
ATOM 662 N N . TYR A 1 95 ? 0.176 -9.200 13.105 1.00 93.25 95 TYR A N 1
ATOM 663 C CA . TYR A 1 95 ? 0.989 -9.895 12.115 1.00 93.25 95 TYR A CA 1
ATOM 664 C C . TYR A 1 95 ? 0.107 -10.503 11.020 1.00 93.25 95 TYR A C 1
ATOM 666 O O . TYR A 1 95 ? -0.879 -11.179 11.320 1.00 93.25 95 TYR A O 1
ATOM 674 N N . TRP A 1 96 ? 0.466 -10.284 9.757 1.00 92.81 96 TRP A N 1
ATOM 675 C CA . TRP A 1 96 ? -0.182 -10.908 8.605 1.00 92.81 96 TRP A CA 1
ATOM 676 C C . TRP A 1 96 ? 0.503 -12.230 8.239 1.00 92.81 96 TRP A C 1
ATOM 678 O O . TRP A 1 96 ? 1.638 -12.243 7.749 1.00 92.81 96 TRP A O 1
ATOM 688 N N . ASP A 1 97 ? -0.205 -13.349 8.426 1.00 88.94 97 ASP A N 1
ATOM 689 C CA . ASP A 1 97 ? 0.312 -14.695 8.127 1.00 88.94 97 ASP A CA 1
ATOM 690 C C . ASP A 1 97 ? 0.097 -15.140 6.666 1.00 88.94 97 ASP A C 1
ATOM 692 O O . ASP A 1 97 ? 0.499 -16.238 6.283 1.00 88.94 97 ASP A O 1
ATOM 696 N N . GLY A 1 98 ? -0.497 -14.282 5.831 1.00 87.44 98 GLY A N 1
ATOM 697 C CA . GLY A 1 98 ? -0.921 -14.612 4.466 1.00 87.44 98 GLY A CA 1
ATOM 698 C C . GLY A 1 98 ? -2.375 -15.074 4.350 1.00 87.44 98 GLY A C 1
ATOM 699 O O . GLY A 1 98 ? -2.835 -15.356 3.248 1.00 87.44 98 GLY A O 1
ATOM 700 N N . SER A 1 99 ? -3.106 -15.197 5.457 1.00 86.44 99 SER A N 1
ATOM 701 C CA . SER A 1 99 ? -4.514 -15.612 5.476 1.00 86.44 99 SER A CA 1
ATOM 702 C C . SER A 1 99 ? -5.357 -14.791 6.450 1.00 86.44 99 SER A C 1
ATOM 704 O O . SER A 1 99 ? -6.467 -14.379 6.113 1.00 86.44 99 SER A O 1
ATOM 706 N N . ILE A 1 100 ? -4.850 -14.534 7.653 1.00 88.06 100 ILE A N 1
ATOM 707 C CA . ILE A 1 100 ? -5.511 -13.723 8.675 1.00 88.06 100 ILE A CA 1
ATOM 708 C C . ILE A 1 100 ? -4.512 -12.802 9.372 1.00 88.06 100 ILE A C 1
ATOM 710 O O . ILE A 1 100 ? -3.322 -13.104 9.489 1.00 88.06 100 ILE A O 1
ATOM 714 N N . PHE A 1 101 ? -5.016 -11.681 9.887 1.00 91.81 101 PHE A N 1
ATOM 715 C CA . PHE A 1 101 ? -4.279 -10.927 10.891 1.00 91.81 101 PHE A CA 1
ATOM 716 C C . PHE A 1 101 ? -4.351 -11.644 12.234 1.00 91.81 101 PHE A C 1
ATOM 718 O O . PHE A 1 101 ? -5.415 -12.088 12.674 1.00 91.81 101 PHE A O 1
ATOM 725 N N . ARG A 1 102 ? -3.200 -11.735 12.887 1.00 92.25 102 ARG A N 1
ATOM 726 C CA . ARG A 1 102 ? -3.038 -12.313 14.216 1.00 92.25 102 ARG A CA 1
ATOM 727 C C . ARG A 1 102 ? -2.555 -11.255 15.179 1.00 92.25 102 ARG A C 1
ATOM 729 O O . ARG A 1 102 ? -1.813 -10.358 14.783 1.00 92.25 102 ARG A O 1
ATOM 736 N N . TYR A 1 103 ? -2.962 -11.367 16.433 1.00 92.94 103 TYR A N 1
ATOM 737 C CA . TYR A 1 103 ? -2.421 -10.517 17.479 1.00 92.94 103 TYR A CA 1
ATOM 738 C C . TYR A 1 103 ? -0.994 -10.954 17.813 1.00 92.94 103 TYR A C 1
ATOM 740 O O . TYR A 1 103 ? -0.736 -12.142 18.030 1.00 92.94 103 TYR A O 1
ATOM 748 N N . ASP A 1 104 ? -0.070 -9.994 17.847 1.00 90.81 104 ASP A N 1
ATOM 749 C CA . ASP A 1 104 ? 1.2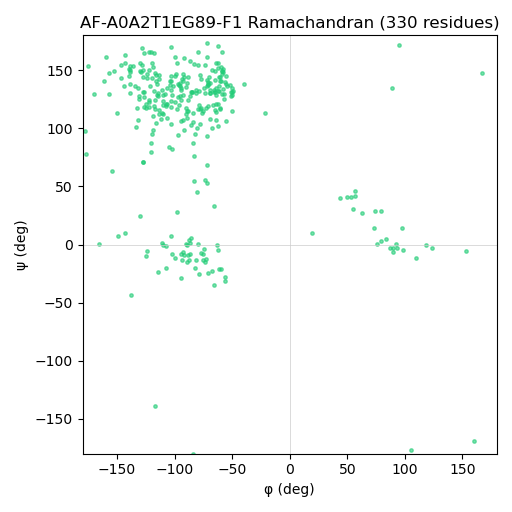97 -10.256 18.273 1.00 90.81 104 ASP A CA 1
ATOM 750 C C . ASP A 1 104 ? 1.425 -10.064 19.785 1.00 90.81 104 ASP A C 1
ATOM 752 O O . ASP A 1 104 ? 1.358 -8.952 20.316 1.00 90.81 104 ASP A O 1
ATOM 756 N N . THR A 1 105 ? 1.596 -11.167 20.503 1.00 86.31 105 THR A N 1
ATOM 757 C CA . THR A 1 105 ? 1.611 -11.162 21.966 1.00 86.31 105 THR A CA 1
ATOM 758 C C . THR A 1 105 ? 2.858 -10.509 22.560 1.00 86.31 105 THR A C 1
ATOM 760 O O . THR A 1 105 ? 2.785 -10.021 23.691 1.00 86.31 105 THR A O 1
ATOM 763 N N . ASP A 1 106 ? 3.978 -10.459 21.830 1.00 85.06 106 ASP A N 1
ATOM 764 C CA . ASP A 1 106 ? 5.215 -9.838 22.319 1.00 85.06 106 ASP A CA 1
ATOM 765 C C . ASP A 1 106 ? 5.293 -8.326 22.032 1.00 85.06 106 ASP A C 1
ATOM 767 O O . ASP A 1 106 ? 6.092 -7.622 22.657 1.00 85.06 106 ASP A O 1
ATOM 771 N N . GLN A 1 107 ? 4.402 -7.824 21.165 1.00 87.19 107 GLN A N 1
ATOM 772 C CA . GLN A 1 107 ? 4.307 -6.421 20.755 1.00 87.19 107 GLN A CA 1
ATOM 773 C C . GLN A 1 107 ? 5.627 -5.860 20.190 1.00 87.19 107 GLN A C 1
ATOM 775 O O . GLN A 1 107 ? 5.894 -4.661 20.319 1.00 87.19 107 GLN A O 1
ATOM 780 N N . ASN A 1 108 ? 6.453 -6.700 19.560 1.00 84.94 108 ASN A N 1
ATOM 781 C CA . ASN A 1 108 ? 7.744 -6.319 19.013 1.00 84.94 108 ASN A CA 1
ATOM 782 C C . ASN A 1 108 ? 7.845 -6.599 17.508 1.00 84.94 108 ASN A C 1
ATOM 784 O O . ASN A 1 108 ? 7.829 -7.731 17.034 1.00 84.94 108 ASN A O 1
ATOM 788 N N . VAL A 1 109 ? 8.039 -5.530 16.741 1.00 82.88 109 VAL A N 1
ATOM 789 C CA . VAL A 1 109 ? 8.175 -5.616 15.287 1.00 82.88 109 VAL A CA 1
ATOM 790 C C . VAL A 1 109 ? 9.401 -6.457 14.914 1.00 82.88 109 VAL A C 1
ATOM 792 O O . VAL A 1 109 ? 10.502 -6.245 15.426 1.00 82.88 109 VAL A O 1
ATOM 795 N N . GLY A 1 110 ? 9.217 -7.406 13.994 1.00 76.25 110 GLY A N 1
ATOM 796 C CA . GLY A 1 110 ? 10.299 -8.232 13.453 1.00 76.25 110 GLY A CA 1
ATOM 797 C C . GLY A 1 110 ? 10.621 -9.498 14.254 1.00 76.25 110 GLY A C 1
ATOM 798 O O . GLY A 1 110 ? 11.445 -10.294 13.800 1.00 76.25 110 GLY A O 1
ATOM 799 N N . THR A 1 111 ? 9.964 -9.743 15.393 1.00 78.69 111 THR A N 1
ATOM 800 C CA . THR A 1 111 ? 10.011 -11.041 16.079 1.00 78.69 111 THR A CA 1
ATOM 801 C C . THR A 1 111 ? 8.654 -11.716 15.999 1.00 78.69 111 THR A C 1
ATOM 803 O O . THR A 1 111 ? 7.722 -11.323 16.674 1.00 78.69 111 THR A O 1
ATOM 806 N N . ILE A 1 112 ? 8.533 -12.770 15.190 1.00 68.00 112 ILE A N 1
ATOM 807 C CA . ILE A 1 112 ? 7.347 -13.629 15.257 1.00 68.00 112 ILE A CA 1
ATOM 808 C C . ILE A 1 112 ? 7.570 -14.579 16.429 1.00 68.00 112 ILE A C 1
ATOM 810 O O . ILE A 1 112 ? 8.316 -15.558 16.313 1.00 68.00 112 ILE A O 1
ATOM 814 N N . ASN A 1 113 ? 6.959 -14.298 17.576 1.00 63.62 113 ASN A N 1
ATOM 815 C CA . ASN A 1 113 ? 6.906 -15.293 18.634 1.00 63.62 113 ASN A CA 1
ATOM 816 C C . ASN A 1 113 ? 6.070 -16.495 18.158 1.00 63.62 113 ASN A C 1
ATOM 818 O O . ASN A 1 113 ? 5.126 -16.361 17.384 1.00 63.62 113 ASN A O 1
ATOM 822 N N . THR A 1 114 ? 6.385 -17.700 18.631 1.00 56.00 114 THR A N 1
ATOM 823 C CA . THR A 1 114 ? 5.692 -18.946 18.238 1.00 56.00 114 THR A CA 1
ATOM 824 C C . THR A 1 114 ? 4.205 -19.006 18.627 1.00 56.00 114 THR A C 1
ATOM 826 O O . THR A 1 114 ? 3.541 -20.000 18.338 1.00 56.00 114 THR A O 1
ATOM 829 N N . VAL A 1 115 ? 3.684 -17.963 19.279 1.00 57.47 115 VAL A N 1
ATOM 830 C CA . VAL A 1 115 ? 2.286 -17.816 19.689 1.00 57.47 115 VAL A CA 1
ATOM 831 C C . VAL A 1 115 ? 1.722 -16.559 19.029 1.00 57.47 115 VAL A C 1
ATOM 833 O O . VAL A 1 115 ? 1.783 -15.460 19.579 1.00 57.47 115 VAL A O 1
ATOM 836 N N . VAL A 1 116 ? 1.217 -16.747 17.812 1.00 67.12 116 VAL A N 1
ATOM 837 C CA . VAL A 1 116 ? 0.391 -15.777 17.092 1.00 67.12 116 VAL A CA 1
ATOM 838 C C . VAL A 1 116 ? -1.043 -16.297 17.111 1.00 67.12 116 VAL A C 1
ATOM 840 O O . VAL A 1 116 ? -1.365 -17.296 16.457 1.00 67.12 116 VAL A O 1
ATOM 843 N N . ASP A 1 117 ? -1.901 -15.637 17.881 1.00 79.38 117 ASP A N 1
ATOM 844 C CA . ASP A 1 117 ? -3.280 -16.072 18.090 1.00 79.38 117 ASP A CA 1
ATOM 845 C C . ASP A 1 117 ? -4.245 -15.293 17.180 1.00 79.38 117 ASP A C 1
ATOM 847 O O . ASP A 1 117 ? -3.993 -14.127 16.845 1.00 79.38 117 ASP A O 1
ATOM 851 N N . PRO A 1 118 ? -5.340 -15.924 16.716 1.00 86.25 118 PRO A N 1
ATOM 852 C CA . PRO A 1 118 ? -6.431 -15.188 16.092 1.00 86.25 118 PRO A CA 1
ATOM 853 C C . PRO A 1 118 ? -6.940 -14.109 17.047 1.00 86.25 118 PRO A C 1
ATOM 855 O O . PRO A 1 118 ? -7.095 -14.385 18.231 1.00 86.25 118 PRO A O 1
ATOM 858 N N . ILE A 1 119 ? -7.252 -12.923 16.523 1.00 89.94 119 ILE A N 1
ATOM 859 C CA . ILE A 1 119 ? -7.820 -11.830 17.319 1.00 89.94 119 ILE A CA 1
ATOM 860 C C . ILE A 1 119 ? -9.200 -12.272 17.832 1.00 89.94 119 ILE A C 1
ATOM 862 O O . ILE A 1 119 ? -10.139 -12.405 17.044 1.00 89.94 119 ILE A O 1
ATOM 866 N N . ASN A 1 120 ? -9.314 -12.565 19.127 1.00 88.56 120 ASN A N 1
ATOM 867 C CA . ASN A 1 120 ? -10.537 -13.089 19.739 1.00 88.56 120 ASN A CA 1
ATOM 868 C C . ASN A 1 120 ? -10.752 -12.675 21.206 1.00 88.56 120 ASN A C 1
ATOM 870 O O . ASN A 1 120 ? -11.686 -13.169 21.844 1.00 88.56 120 ASN A O 1
ATOM 874 N N . LEU A 1 121 ? -9.911 -11.783 21.738 1.00 89.62 121 LEU A N 1
ATOM 875 C CA . LEU A 1 121 ? -10.068 -11.204 23.069 1.00 89.62 121 LEU A CA 1
ATOM 876 C C . LEU A 1 121 ? -10.101 -9.675 23.015 1.00 89.62 121 LEU A C 1
ATOM 878 O O . LEU A 1 121 ? -9.348 -9.032 22.289 1.00 89.62 121 LEU A O 1
ATOM 882 N N . ALA A 1 122 ? -10.865 -9.064 23.921 1.00 88.25 122 ALA A N 1
ATOM 883 C CA . ALA A 1 122 ? -10.924 -7.607 24.065 1.00 88.25 122 ALA A CA 1
ATOM 884 C C . ALA A 1 122 ? -9.559 -6.947 24.318 1.00 88.25 122 ALA A C 1
ATOM 886 O O . ALA A 1 122 ? -9.322 -5.813 23.910 1.00 88.25 122 ALA A O 1
ATOM 887 N N . ALA A 1 123 ? -8.643 -7.647 24.995 1.00 89.44 123 ALA A N 1
ATOM 888 C CA . ALA A 1 123 ? -7.306 -7.130 25.270 1.00 89.44 123 ALA A CA 1
ATOM 889 C C . ALA A 1 123 ? -6.457 -6.974 23.998 1.00 89.44 123 ALA A C 1
ATOM 891 O O . ALA A 1 123 ? -5.537 -6.160 23.997 1.00 89.44 123 ALA A O 1
ATOM 892 N N . GLU A 1 124 ? -6.775 -7.704 22.930 1.00 92.06 124 GLU A N 1
ATOM 893 C CA . GLU A 1 124 ? -6.029 -7.763 21.665 1.00 92.06 124 GLU A CA 1
ATOM 894 C C . GLU A 1 124 ? -6.472 -6.679 20.678 1.00 92.06 124 GLU A C 1
ATOM 896 O O . GLU A 1 124 ? -5.828 -6.440 19.657 1.00 92.06 124 GLU A O 1
ATOM 901 N N . VAL A 1 125 ? -7.558 -5.978 20.999 1.00 93.50 125 VAL A N 1
ATOM 902 C CA . VAL A 1 125 ? -8.142 -4.929 20.171 1.00 93.50 125 VAL A CA 1
ATOM 903 C C . VAL A 1 125 ? -7.787 -3.556 20.727 1.00 93.50 125 VAL A C 1
ATOM 905 O O . VAL A 1 125 ? -7.675 -3.360 21.941 1.00 93.50 125 VAL A O 1
ATOM 908 N N . LEU A 1 126 ? -7.579 -2.580 19.840 1.00 95.31 126 LEU A N 1
ATOM 909 C CA . LEU A 1 126 ? -7.417 -1.196 20.262 1.00 95.31 126 LEU A CA 1
ATOM 910 C C . LEU A 1 126 ? -8.800 -0.563 20.436 1.00 95.31 126 LEU A C 1
ATOM 912 O O . LEU A 1 126 ? -9.499 -0.340 19.452 1.00 95.31 126 LEU A O 1
ATOM 916 N N . THR A 1 127 ? -9.180 -0.228 21.669 1.00 94.56 127 THR A N 1
ATOM 917 C CA . THR A 1 127 ? -10.467 0.423 21.955 1.00 94.56 127 THR A CA 1
ATOM 918 C C . THR A 1 127 ? -10.279 1.893 22.321 1.00 94.56 127 THR A C 1
ATOM 920 O O . THR A 1 127 ? -9.625 2.225 23.311 1.00 94.56 127 THR A O 1
ATOM 923 N N . ILE A 1 128 ? -10.903 2.783 21.550 1.00 94.06 128 ILE A N 1
ATOM 924 C CA . ILE A 1 128 ? -11.013 4.212 21.848 1.00 94.06 128 ILE A CA 1
ATOM 925 C C . ILE A 1 128 ? -12.271 4.426 22.700 1.00 94.06 128 ILE A C 1
ATOM 927 O O . ILE A 1 128 ? -13.383 4.182 22.218 1.00 94.06 128 ILE A O 1
ATOM 931 N N . PRO A 1 129 ? -12.137 4.858 23.965 1.00 93.50 129 PRO A N 1
ATOM 932 C CA . PRO A 1 129 ? -13.280 4.979 24.852 1.00 93.50 129 PRO A CA 1
ATOM 933 C C . PRO A 1 129 ? -14.099 6.241 24.562 1.00 93.50 129 PRO A C 1
ATOM 935 O O . PRO A 1 129 ? -13.548 7.306 24.289 1.00 93.50 129 PRO A O 1
ATOM 938 N N . ASN A 1 130 ? -15.416 6.142 24.746 1.00 93.12 130 ASN A N 1
ATOM 939 C CA . ASN A 1 130 ? -16.337 7.282 24.826 1.00 93.12 130 ASN A CA 1
ATOM 940 C C . ASN A 1 130 ? -16.274 8.278 23.651 1.00 93.12 130 ASN A C 1
ATOM 942 O O . ASN A 1 130 ? -16.378 9.491 23.857 1.00 93.12 130 ASN A O 1
ATOM 946 N N . VAL A 1 131 ? -16.153 7.797 22.415 1.00 93.81 131 VAL A N 1
ATOM 947 C CA . VAL A 1 131 ? -16.244 8.673 21.242 1.00 93.81 131 VAL A CA 1
ATOM 948 C C . VAL A 1 131 ? -17.651 9.260 21.173 1.00 93.81 131 VAL A C 1
ATOM 950 O O . VAL A 1 131 ? -18.649 8.531 21.149 1.00 93.81 131 VAL A O 1
ATOM 953 N N . ALA A 1 132 ? -17.729 10.592 21.209 1.00 95.62 132 ALA A N 1
ATOM 954 C CA . ALA A 1 132 ? -18.978 11.323 21.392 1.00 95.62 132 ALA A CA 1
ATOM 955 C C . ALA A 1 132 ? -20.015 11.008 20.300 1.00 95.62 132 ALA A C 1
ATOM 957 O O . ALA A 1 132 ? -19.671 10.774 19.146 1.00 95.62 132 ALA A O 1
ATOM 958 N N . ALA A 1 133 ? -21.293 11.020 20.680 1.00 94.75 133 ALA A N 1
ATOM 959 C CA . ALA A 1 133 ? -22.421 10.803 19.776 1.00 94.75 133 ALA A CA 1
ATOM 960 C C . ALA A 1 133 ? -22.532 11.874 18.677 1.00 94.75 133 ALA A C 1
ATOM 962 O O . ALA A 1 133 ? -21.939 12.949 18.781 1.00 94.75 133 ALA A O 1
ATOM 963 N N . ASN A 1 134 ? -23.418 11.631 17.709 1.00 91.62 134 ASN A N 1
ATOM 964 C CA . ASN A 1 134 ? -23.880 12.610 16.720 1.00 91.62 134 ASN A CA 1
ATOM 965 C C . ASN A 1 134 ? -22.743 13.240 15.900 1.00 91.62 134 ASN A C 1
ATOM 967 O O . ASN A 1 134 ? -22.736 14.443 15.642 1.00 91.62 134 ASN A O 1
ATOM 971 N N . GLY A 1 135 ? -21.782 12.414 15.493 1.00 89.38 135 GLY A N 1
ATOM 972 C CA . GLY A 1 135 ? -20.673 12.804 14.632 1.00 89.38 135 GLY A CA 1
ATOM 973 C C . GLY A 1 135 ? -19.377 13.128 15.370 1.00 89.38 135 GLY A C 1
ATOM 974 O O . GLY A 1 135 ? -18.485 13.703 14.749 1.00 89.38 135 GLY A O 1
ATOM 975 N N . GLY A 1 136 ? -19.249 12.774 16.653 1.00 92.69 136 GLY A N 1
ATOM 976 C CA . GLY A 1 136 ? -17.988 12.904 17.379 1.00 92.69 136 GLY A CA 1
ATOM 977 C C . GLY A 1 136 ? -16.878 12.074 16.737 1.00 92.69 136 GLY A C 1
ATOM 978 O O . GLY A 1 136 ? -17.117 10.955 16.277 1.00 92.69 136 GLY A O 1
ATOM 979 N N . THR A 1 137 ? -15.666 12.630 16.699 1.00 92.19 137 THR A N 1
ATOM 980 C CA . THR A 1 137 ? -14.508 12.022 16.038 1.00 92.19 137 THR A CA 1
ATOM 981 C C . THR A 1 137 ? -13.364 11.744 17.006 1.00 92.19 137 THR A C 1
ATOM 983 O O . THR A 1 137 ? -13.249 12.355 18.070 1.00 92.19 137 THR A O 1
ATOM 986 N N . SER A 1 138 ? -12.500 10.797 16.653 1.00 92.88 138 SER A N 1
ATOM 987 C CA . SER A 1 138 ? -11.224 10.555 17.335 1.00 92.88 138 SER A CA 1
ATOM 988 C C . SER A 1 138 ? -10.174 10.091 16.334 1.00 92.88 138 SER A C 1
ATOM 990 O O . SER A 1 138 ? -10.501 9.384 15.382 1.00 92.88 138 SER A O 1
ATOM 992 N N . ALA A 1 139 ? -8.927 10.516 16.531 1.00 92.00 139 ALA A N 1
ATOM 993 C CA . ALA A 1 139 ? -7.816 10.173 15.652 1.00 92.00 139 ALA A CA 1
ATOM 994 C C . ALA A 1 139 ? -7.076 8.921 16.141 1.00 92.00 139 ALA A C 1
ATOM 996 O O . ALA A 1 139 ? -6.929 8.700 17.348 1.00 92.00 139 ALA A O 1
ATOM 997 N N . TYR A 1 140 ? -6.574 8.139 15.194 1.00 93.62 140 TYR A N 1
ATOM 998 C CA . TYR A 1 140 ? -5.720 6.983 15.433 1.00 93.62 140 TYR A CA 1
ATOM 999 C C . TYR A 1 140 ? -4.659 6.891 14.333 1.00 93.62 140 TYR A C 1
ATOM 1001 O O . TYR A 1 140 ? -4.835 7.432 13.243 1.00 93.62 140 TYR A O 1
ATOM 1009 N N . ASN A 1 141 ? -3.540 6.238 14.627 1.00 93.94 141 ASN A N 1
ATOM 1010 C CA . ASN A 1 141 ? -2.475 6.007 13.663 1.00 93.94 141 ASN A CA 1
ATOM 1011 C C . ASN A 1 141 ? -2.361 4.523 13.356 1.00 93.94 141 ASN A C 1
ATOM 1013 O O . ASN A 1 141 ? -2.515 3.687 14.250 1.00 93.94 141 ASN A O 1
ATOM 1017 N N . VAL A 1 142 ? -2.009 4.232 12.111 1.00 94.75 142 VAL A N 1
ATOM 1018 C CA . VAL A 1 142 ? -1.687 2.891 11.626 1.00 94.75 142 VAL A CA 1
ATOM 1019 C C . VAL A 1 142 ? -0.276 2.947 11.065 1.00 94.75 142 VAL A C 1
ATOM 1021 O O . VAL A 1 142 ? 0.010 3.772 10.207 1.00 94.75 142 VAL A O 1
ATOM 1024 N N . SER A 1 143 ? 0.628 2.120 11.570 1.00 95.12 143 SER A N 1
ATOM 1025 C CA . SER A 1 143 ? 1.980 1.968 11.033 1.00 95.12 143 SER A CA 1
ATOM 1026 C C . SER A 1 143 ? 2.095 0.600 10.390 1.00 95.12 143 SER A C 1
ATOM 1028 O O . SER A 1 143 ? 1.863 -0.401 11.062 1.00 95.12 143 SER A O 1
ATOM 1030 N N . ILE A 1 144 ? 2.458 0.562 9.114 1.00 94.44 144 ILE A N 1
ATOM 1031 C CA . ILE A 1 144 ? 2.571 -0.661 8.320 1.00 94.44 144 ILE A CA 1
ATOM 1032 C C . ILE A 1 144 ? 4.047 -0.902 8.035 1.00 94.44 144 ILE A C 1
ATOM 1034 O O . ILE A 1 144 ? 4.705 -0.057 7.429 1.00 94.44 144 ILE A O 1
ATOM 1038 N N . ASP A 1 145 ? 4.553 -2.044 8.479 1.00 94.12 145 ASP A N 1
ATOM 1039 C CA . ASP A 1 145 ? 5.917 -2.496 8.236 1.00 94.12 145 ASP A CA 1
ATOM 1040 C C . ASP A 1 145 ? 5.880 -3.707 7.298 1.00 94.12 145 ASP A C 1
ATOM 1042 O O . ASP A 1 145 ? 5.308 -4.752 7.623 1.00 94.12 145 ASP A O 1
ATOM 1046 N N . LEU A 1 146 ? 6.405 -3.527 6.087 1.00 91.94 146 LEU A N 1
ATOM 1047 C CA . LEU A 1 146 ? 6.417 -4.555 5.051 1.00 91.94 146 LEU A CA 1
ATOM 1048 C C . LEU A 1 146 ? 7.684 -5.406 5.214 1.00 91.94 146 LEU A C 1
ATOM 1050 O O . LEU A 1 146 ? 8.733 -4.868 5.552 1.00 91.94 146 LEU A O 1
ATOM 1054 N N . PRO A 1 147 ? 7.631 -6.724 4.965 1.00 90.50 147 PRO A N 1
ATOM 1055 C CA . PRO A 1 147 ? 8.789 -7.578 5.182 1.00 90.50 147 PRO A CA 1
ATOM 1056 C C . PRO A 1 147 ? 9.970 -7.186 4.288 1.00 90.50 147 PRO A C 1
ATOM 1058 O O . PRO A 1 147 ? 9.807 -6.641 3.191 1.00 90.50 147 PRO A O 1
ATOM 1061 N N . LEU A 1 148 ? 11.172 -7.549 4.737 1.00 87.00 148 LEU A N 1
ATOM 1062 C CA . LEU A 1 148 ? 12.390 -7.403 3.945 1.00 87.00 148 LEU A CA 1
ATOM 1063 C C . LEU A 1 148 ? 12.214 -8.041 2.568 1.00 87.00 148 LEU A C 1
ATOM 1065 O O . LEU A 1 148 ? 11.713 -9.160 2.441 1.00 87.00 148 LEU A O 1
ATOM 1069 N N . GLY A 1 149 ? 12.688 -7.350 1.538 1.00 85.00 149 GLY A N 1
ATOM 1070 C CA . GLY A 1 149 ? 12.587 -7.860 0.182 1.00 85.00 149 GLY A CA 1
ATOM 1071 C C . GLY A 1 149 ? 11.162 -7.776 -0.384 1.00 85.00 149 GLY A C 1
ATOM 1072 O O . GLY A 1 149 ? 10.788 -8.570 -1.250 1.00 85.00 149 GLY A O 1
ATOM 1073 N N . THR A 1 150 ? 10.365 -6.807 0.064 1.00 86.81 150 THR A N 1
ATOM 1074 C CA . THR A 1 150 ? 9.059 -6.534 -0.536 1.00 86.81 150 THR A CA 1
ATOM 1075 C C . THR A 1 150 ? 9.229 -6.033 -1.967 1.00 86.81 150 THR A C 1
ATOM 1077 O O . THR A 1 150 ? 10.042 -5.155 -2.241 1.00 86.81 150 THR A O 1
ATOM 1080 N N . ARG A 1 151 ? 8.456 -6.593 -2.899 1.00 84.88 151 ARG A N 1
ATOM 1081 C CA . ARG A 1 151 ? 8.499 -6.229 -4.323 1.00 84.88 151 ARG A CA 1
ATOM 1082 C C . ARG A 1 151 ? 8.069 -4.772 -4.535 1.00 84.88 151 ARG A C 1
ATOM 1084 O O . ARG A 1 151 ? 7.308 -4.219 -3.738 1.00 84.88 151 ARG A O 1
ATOM 1091 N N . LEU A 1 152 ? 8.496 -4.146 -5.626 1.00 82.62 152 LEU A N 1
ATOM 1092 C CA . LEU A 1 152 ? 7.918 -2.863 -6.026 1.00 82.62 152 LEU A CA 1
ATOM 1093 C C . LEU A 1 152 ? 6.436 -3.022 -6.403 1.00 82.62 152 LEU A C 1
ATOM 1095 O O . LEU A 1 152 ? 6.053 -3.974 -7.083 1.00 82.62 152 LEU A O 1
ATOM 1099 N N . SER A 1 153 ? 5.603 -2.047 -6.037 1.00 82.19 153 SER A N 1
ATOM 1100 C CA . SER A 1 153 ? 4.192 -1.984 -6.444 1.00 82.19 153 SER A CA 1
ATOM 1101 C C . SER A 1 153 ? 4.028 -1.890 -7.967 1.00 82.19 153 SER A C 1
ATOM 1103 O O . SER A 1 153 ? 2.981 -2.245 -8.496 1.00 82.19 153 SER A O 1
ATOM 1105 N N . THR A 1 154 ? 5.064 -1.448 -8.687 1.00 77.62 154 THR A N 1
ATOM 1106 C CA . THR A 1 154 ? 5.114 -1.403 -10.160 1.00 77.62 154 THR A CA 1
ATOM 1107 C C . THR A 1 154 ? 5.294 -2.764 -10.823 1.00 77.62 154 THR A C 1
ATOM 1109 O O . THR A 1 154 ? 5.073 -2.874 -12.032 1.00 77.62 154 THR A O 1
ATOM 1112 N N . ASP A 1 155 ? 5.684 -3.775 -10.044 1.00 76.12 155 ASP A N 1
ATOM 1113 C CA . ASP A 1 155 ? 6.043 -5.110 -10.524 1.00 76.12 155 ASP A CA 1
ATOM 1114 C C . ASP A 1 155 ? 4.970 -6.155 -10.182 1.00 76.12 155 ASP A C 1
ATOM 1116 O O . ASP A 1 155 ? 5.103 -7.331 -10.538 1.00 76.12 155 ASP A O 1
ATOM 1120 N N . LEU A 1 156 ? 3.899 -5.753 -9.494 1.00 73.19 156 LEU A N 1
ATOM 1121 C CA . LEU A 1 156 ? 2.743 -6.604 -9.218 1.00 73.19 156 LEU A CA 1
ATOM 1122 C C . LEU A 1 156 ? 2.083 -7.001 -10.555 1.00 73.19 156 LEU A C 1
ATOM 1124 O O . LEU A 1 156 ? 1.995 -6.213 -11.498 1.00 73.19 156 LEU A O 1
ATOM 1128 N N . VAL A 1 157 ? 1.802 -8.299 -10.701 1.00 55.31 157 VAL A N 1
ATOM 1129 C CA . VAL A 1 157 ? 1.935 -9.021 -11.987 1.00 55.31 157 VAL A CA 1
ATOM 1130 C C . VAL A 1 157 ? 0.690 -8.934 -12.884 1.00 55.31 157 VAL A C 1
ATOM 1132 O O . VAL A 1 157 ? 0.753 -9.340 -14.043 1.00 55.31 157 VAL A O 1
ATOM 1135 N N . SER A 1 158 ? -0.431 -8.394 -12.409 1.00 52.72 158 SER A N 1
ATOM 1136 C CA . SER A 1 158 ? -1.699 -8.355 -13.146 1.00 52.72 158 SER A CA 1
ATOM 1137 C C . SER A 1 158 ? -1.977 -6.977 -13.750 1.00 52.72 158 SER A C 1
ATOM 1139 O O . SER A 1 158 ? -2.792 -6.209 -13.264 1.00 52.72 158 SER A O 1
ATOM 1141 N N . PHE A 1 159 ? -1.385 -6.692 -14.912 1.00 52.53 159 PHE A N 1
ATOM 1142 C CA . PHE A 1 159 ? -1.962 -5.703 -15.842 1.00 52.53 159 PHE A CA 1
ATOM 1143 C C . PHE A 1 159 ? -3.095 -6.346 -16.659 1.00 52.53 159 PHE A C 1
ATOM 1145 O O . PHE A 1 159 ? -3.155 -6.197 -17.881 1.00 52.53 159 PHE A O 1
ATOM 1152 N N . GLU A 1 160 ? -3.976 -7.102 -16.001 1.00 44.28 160 GLU A N 1
ATOM 1153 C CA . GLU A 1 160 ? -5.207 -7.538 -16.647 1.00 44.28 160 GLU A CA 1
ATOM 1154 C C . GLU A 1 160 ? -6.096 -6.299 -16.831 1.00 44.28 160 GLU A C 1
ATOM 1156 O O . GLU A 1 160 ? -6.265 -5.514 -15.892 1.00 44.28 160 GLU A O 1
ATOM 1161 N N . PRO A 1 161 ? -6.646 -6.057 -18.033 1.00 38.91 161 PRO A N 1
ATOM 1162 C CA . PRO A 1 161 ? -7.574 -4.958 -18.252 1.00 38.91 161 PRO A CA 1
ATOM 1163 C C . PRO A 1 161 ? -8.754 -5.061 -17.274 1.00 38.91 161 PRO A C 1
ATOM 1165 O O . PRO A 1 161 ? -9.626 -5.910 -17.442 1.00 38.91 161 PRO A O 1
ATOM 1168 N N . GLY A 1 162 ? -8.781 -4.196 -16.257 1.00 45.53 162 GLY A N 1
ATOM 1169 C CA . GLY A 1 162 ? -9.817 -4.200 -15.222 1.00 45.53 162 GLY A CA 1
ATOM 1170 C C . GLY A 1 162 ? -9.315 -4.326 -13.786 1.00 45.53 162 GLY A C 1
ATOM 1171 O O . GLY A 1 162 ? -10.158 -4.232 -12.903 1.00 45.53 162 GLY A O 1
ATOM 1172 N N . ASP A 1 163 ? -8.008 -4.485 -13.550 1.00 50.12 163 ASP A N 1
ATOM 1173 C CA . ASP A 1 163 ? -7.398 -4.361 -12.217 1.00 50.12 163 ASP A CA 1
ATOM 1174 C C . ASP A 1 163 ? -7.061 -2.875 -11.932 1.00 50.12 163 ASP A C 1
ATOM 1176 O O . ASP A 1 163 ? -6.146 -2.323 -12.559 1.00 50.12 163 ASP A O 1
ATOM 1180 N N . PRO A 1 164 ? -7.856 -2.150 -11.117 1.00 52.28 164 PRO A N 1
ATOM 1181 C CA . PRO A 1 164 ? -7.751 -0.700 -11.000 1.00 52.28 164 PRO A CA 1
ATOM 1182 C C . PRO A 1 164 ? -6.833 -0.235 -9.859 1.00 52.28 164 PRO A C 1
ATOM 1184 O O . PRO A 1 164 ? -6.606 0.971 -9.741 1.00 52.28 164 PRO A O 1
ATOM 1187 N N . GLU A 1 165 ? -6.331 -1.138 -9.010 1.00 62.72 165 GLU A N 1
ATOM 1188 C CA . GLU A 1 165 ? -5.780 -0.783 -7.697 1.00 62.72 165 GLU A CA 1
ATOM 1189 C C . GLU A 1 165 ? -4.410 -1.432 -7.454 1.00 62.72 165 GLU A C 1
ATOM 1191 O O . GLU A 1 165 ? -4.301 -2.620 -7.192 1.00 62.72 165 GLU A O 1
ATOM 1196 N N . TYR A 1 166 ? -3.347 -0.621 -7.510 1.00 74.19 166 TYR A N 1
ATOM 1197 C CA . TYR A 1 166 ? -1.971 -1.055 -7.242 1.00 74.19 166 TYR A CA 1
ATOM 1198 C C . TYR A 1 166 ? -1.548 -0.735 -5.809 1.00 74.19 166 TYR A C 1
ATOM 1200 O O . TYR A 1 166 ? -2.016 0.237 -5.220 1.00 74.19 166 TYR A O 1
ATOM 1208 N N . GLY A 1 167 ? -0.566 -1.471 -5.291 1.00 80.31 167 GLY A N 1
ATOM 1209 C CA . GLY A 1 167 ? -0.009 -1.260 -3.956 1.00 80.31 167 GLY A CA 1
ATOM 1210 C C . GLY A 1 167 ? -0.473 -2.321 -2.967 1.00 80.31 167 GLY A C 1
ATOM 1211 O O . GLY A 1 167 ? -1.155 -3.268 -3.324 1.00 80.31 167 GLY A O 1
ATOM 1212 N N . TYR A 1 168 ? -0.070 -2.165 -1.714 1.00 85.31 168 TYR A N 1
ATOM 1213 C CA . TYR A 1 168 ? -0.305 -3.124 -0.644 1.00 85.31 168 TYR A CA 1
ATOM 1214 C C . TYR A 1 168 ? -1.441 -2.627 0.254 1.00 85.31 168 TYR A C 1
ATOM 1216 O O . TYR A 1 168 ? -1.227 -1.688 1.029 1.00 85.31 168 TYR A O 1
ATOM 1224 N N . PRO A 1 169 ? -2.659 -3.184 0.133 1.00 85.75 169 PRO A N 1
ATOM 1225 C CA . PRO A 1 169 ? -3.801 -2.740 0.917 1.00 85.75 169 PRO A CA 1
ATOM 1226 C C . PRO A 1 169 ? -3.780 -3.352 2.320 1.00 85.75 169 PRO A C 1
ATOM 1228 O O . PRO A 1 169 ? -3.635 -4.563 2.486 1.00 85.75 169 PRO A O 1
ATOM 1231 N N . VAL A 1 170 ? -3.998 -2.514 3.333 1.00 89.25 170 VAL A N 1
ATOM 1232 C CA . VAL A 1 170 ? -4.255 -2.937 4.713 1.00 89.25 170 VAL A CA 1
ATOM 1233 C C . VAL A 1 170 ? -5.638 -2.433 5.125 1.00 89.25 170 VAL A C 1
ATOM 1235 O O . VAL A 1 170 ? -5.794 -1.263 5.477 1.00 89.25 170 VAL A O 1
ATOM 1238 N N . PRO A 1 171 ? -6.672 -3.288 5.065 1.00 89.12 171 PRO A N 1
ATOM 1239 C CA . PRO A 1 171 ? -7.995 -2.942 5.556 1.00 89.12 171 PRO A CA 1
ATOM 1240 C C . PRO A 1 171 ? -7.998 -2.832 7.077 1.00 89.12 171 PRO A C 1
ATOM 1242 O O . PRO A 1 171 ? -7.523 -3.723 7.785 1.00 89.12 171 PRO A O 1
ATOM 1245 N N . VAL A 1 172 ? -8.597 -1.761 7.577 1.00 91.31 172 VAL A N 1
ATOM 1246 C CA . VAL A 1 172 ? -8.771 -1.483 8.998 1.00 91.31 172 VAL A CA 1
ATOM 1247 C C . VAL A 1 172 ? -10.256 -1.336 9.268 1.00 91.31 172 VAL A C 1
ATOM 1249 O O . VAL A 1 172 ? -10.937 -0.530 8.638 1.00 91.31 172 VAL A O 1
ATOM 1252 N N . THR A 1 173 ? -10.764 -2.123 10.209 1.00 91.88 173 THR A N 1
ATOM 1253 C CA . THR A 1 173 ? -12.174 -2.135 10.586 1.00 91.88 173 THR A CA 1
ATOM 1254 C C . THR A 1 173 ? -12.351 -1.561 11.977 1.00 91.88 173 THR A C 1
ATOM 1256 O O . THR A 1 173 ? -11.653 -1.943 12.917 1.00 91.88 173 THR A O 1
ATOM 1259 N N . ALA A 1 174 ? -13.319 -0.658 12.110 1.00 92.19 174 ALA A N 1
ATOM 1260 C CA . ALA A 1 174 ? -13.763 -0.128 13.385 1.00 92.19 174 ALA A CA 1
ATOM 1261 C C . ALA A 1 174 ? -15.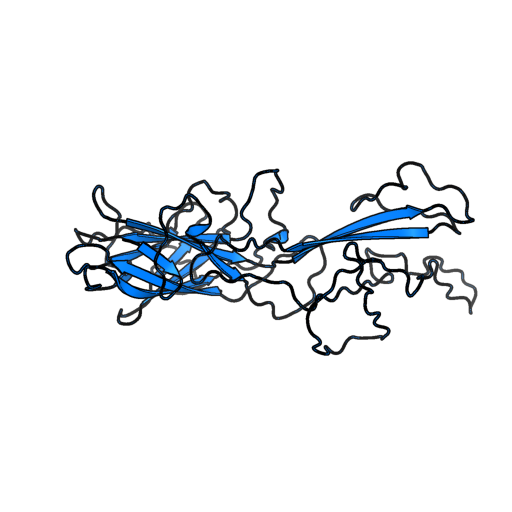204 -0.528 13.655 1.00 92.19 174 ALA A C 1
ATOM 1263 O O . ALA A 1 174 ? -16.056 -0.441 12.769 1.00 92.19 174 ALA A O 1
ATOM 1264 N N . PHE A 1 175 ? -15.487 -0.919 14.890 1.00 93.25 175 PHE A N 1
ATOM 1265 C CA . PHE A 1 175 ? -16.794 -1.411 15.296 1.00 93.25 175 PHE A CA 1
ATOM 1266 C C . PHE A 1 175 ? -17.124 -1.028 16.736 1.00 93.25 175 PHE A C 1
ATOM 1268 O O . PHE A 1 175 ? -16.242 -0.758 17.554 1.00 93.25 175 PHE A O 1
ATOM 1275 N N . VAL A 1 176 ? -18.419 -0.956 17.034 1.00 92.94 176 VAL A N 1
ATOM 1276 C CA . VAL A 1 176 ? -18.904 -0.815 18.409 1.00 92.94 176 VAL A CA 1
ATOM 1277 C C . VAL A 1 176 ? -18.966 -2.204 19.028 1.00 92.94 176 VAL A C 1
ATOM 1279 O O . VAL A 1 176 ? -19.880 -2.956 18.715 1.00 92.94 176 VAL A O 1
ATOM 1282 N N . ASP A 1 177 ? -18.010 -2.502 19.904 1.00 89.25 177 ASP A N 1
ATOM 1283 C CA . ASP A 1 177 ? -17.919 -3.768 20.633 1.00 89.25 177 ASP A CA 1
ATOM 1284 C C . ASP A 1 177 ? -18.843 -3.726 21.863 1.00 89.25 177 ASP A C 1
ATOM 1286 O O . ASP A 1 177 ? -18.524 -3.157 22.915 1.00 89.25 177 ASP A O 1
ATOM 1290 N N . THR A 1 178 ? -20.054 -4.246 21.691 1.00 89.06 178 THR A N 1
ATOM 1291 C CA . THR A 1 178 ? -21.152 -4.128 22.659 1.00 89.06 178 THR A CA 1
ATOM 1292 C C . THR A 1 178 ? -21.029 -5.088 23.833 1.00 89.06 178 THR A C 1
ATOM 1294 O O . THR A 1 178 ? -21.550 -4.800 24.914 1.00 89.06 178 THR A O 1
ATOM 1297 N N . ASN A 1 179 ? -20.341 -6.212 23.645 1.00 88.62 179 ASN A N 1
ATOM 1298 C CA . ASN A 1 179 ? -20.145 -7.231 24.673 1.00 88.62 179 ASN A CA 1
ATOM 1299 C C . ASN A 1 179 ? -18.691 -7.302 25.175 1.00 88.62 179 ASN A C 1
ATOM 1301 O O . ASN A 1 179 ? -18.418 -8.060 26.107 1.00 88.62 179 ASN A O 1
ATOM 1305 N N . SER A 1 180 ? -17.801 -6.465 24.634 1.00 87.75 180 SER A N 1
ATOM 1306 C CA . SER A 1 180 ? -16.385 -6.387 24.996 1.00 87.75 180 SER A CA 1
ATOM 1307 C C . SER A 1 180 ? -15.678 -7.729 24.822 1.00 87.75 180 SER A C 1
ATOM 1309 O O . SER A 1 180 ? -14.975 -8.174 25.732 1.00 87.75 180 SER A O 1
ATOM 1311 N N . ASN A 1 181 ? -15.896 -8.401 23.690 1.00 87.44 181 ASN A N 1
ATOM 1312 C CA . ASN A 1 181 ? -15.213 -9.650 23.348 1.00 87.44 181 ASN A CA 1
ATOM 1313 C C . ASN A 1 181 ? -14.072 -9.455 22.332 1.00 87.44 181 ASN A C 1
ATOM 1315 O O . ASN A 1 181 ? -13.294 -10.384 22.130 1.00 87.44 181 ASN A O 1
ATOM 1319 N N . GLY A 1 182 ? -13.919 -8.264 21.743 1.00 86.12 182 GLY A N 1
ATOM 1320 C CA . GLY A 1 182 ? -12.907 -7.988 20.724 1.00 86.12 182 GLY A CA 1
ATOM 1321 C C . GLY A 1 182 ? -13.189 -8.615 19.353 1.00 86.12 182 GLY A C 1
ATOM 1322 O O . GLY A 1 182 ? -12.294 -8.662 18.512 1.00 86.12 182 GLY A O 1
ATOM 1323 N N . VAL A 1 183 ? -14.409 -9.089 19.106 1.00 89.56 183 VAL A N 1
ATOM 1324 C CA . VAL A 1 183 ? -14.838 -9.735 17.862 1.00 89.56 183 VAL A CA 1
ATOM 1325 C C . VAL A 1 183 ? -16.045 -8.988 17.309 1.00 89.56 183 VAL A C 1
ATOM 1327 O O . VAL A 1 183 ? -16.895 -8.528 18.056 1.00 89.56 183 VAL A O 1
ATOM 1330 N N . ILE A 1 184 ? -16.125 -8.867 15.984 1.00 90.62 184 ILE A N 1
ATOM 1331 C CA . ILE A 1 184 ? -17.284 -8.250 15.334 1.00 90.62 184 ILE A CA 1
ATOM 1332 C C . ILE A 1 184 ? -18.450 -9.236 15.372 1.00 90.62 184 ILE A C 1
ATOM 1334 O O . ILE A 1 184 ? -18.405 -10.280 14.713 1.00 90.62 184 ILE A O 1
ATOM 1338 N N . ASP A 1 185 ? -19.510 -8.881 16.091 1.00 91.12 185 ASP A N 1
ATOM 1339 C CA . ASP A 1 185 ? -20.703 -9.709 16.224 1.00 91.12 185 ASP A CA 1
ATOM 1340 C C . ASP A 1 185 ? -21.855 -9.287 15.302 1.00 91.12 185 ASP A C 1
ATOM 1342 O O . ASP A 1 185 ? -21.956 -8.168 14.788 1.00 91.12 185 ASP A O 1
ATOM 1346 N N . THR A 1 186 ? -22.794 -10.217 15.098 1.00 91.19 186 THR A N 1
ATOM 1347 C CA . THR A 1 186 ? -24.009 -9.934 14.325 1.00 91.19 186 THR A CA 1
ATOM 1348 C C . THR A 1 186 ? -24.832 -8.841 15.007 1.00 91.19 186 THR A C 1
ATOM 1350 O O . THR A 1 186 ? -25.312 -9.018 16.123 1.00 91.19 186 THR A O 1
ATOM 1353 N N . GLY A 1 187 ? -25.065 -7.741 14.289 1.00 88.00 187 GLY A N 1
ATOM 1354 C CA . GLY A 1 187 ? -25.844 -6.599 14.776 1.00 88.00 187 GLY A CA 1
ATOM 1355 C C . GLY A 1 187 ? -24.995 -5.448 15.314 1.00 88.00 187 GLY A C 1
ATOM 1356 O O . GLY A 1 187 ? -25.550 -4.389 15.611 1.00 88.00 187 GLY A O 1
ATOM 1357 N N . GLU A 1 188 ? -23.675 -5.608 15.388 1.00 91.25 188 GLU A N 1
ATOM 1358 C CA . GLU A 1 188 ? -22.776 -4.512 15.724 1.00 91.25 188 GLU A CA 1
ATOM 1359 C C . GLU A 1 188 ? -22.567 -3.576 14.536 1.00 91.25 188 GLU A C 1
ATOM 1361 O O . GLU A 1 188 ? -22.505 -3.982 13.373 1.00 91.25 188 GLU A O 1
ATOM 1366 N N . ALA A 1 189 ? -22.476 -2.280 14.830 1.00 90.12 189 ALA A N 1
ATOM 1367 C CA . ALA A 1 189 ? -22.186 -1.283 13.816 1.00 90.12 189 ALA A CA 1
ATOM 1368 C C . ALA A 1 189 ? -20.682 -1.273 13.541 1.00 90.12 189 ALA A C 1
ATOM 1370 O O . ALA A 1 189 ? -19.907 -0.887 14.417 1.00 90.12 189 ALA A O 1
ATOM 1371 N N . PHE A 1 190 ? -20.288 -1.610 12.316 1.00 90.88 190 PHE A N 1
ATOM 1372 C CA . PHE A 1 190 ? -18.900 -1.573 11.868 1.00 90.88 190 PHE A CA 1
ATOM 1373 C C . PHE A 1 190 ? -18.738 -0.756 10.586 1.00 90.88 190 PHE A C 1
ATOM 1375 O O . PHE A 1 190 ? -19.715 -0.412 9.919 1.00 90.88 190 PHE A O 1
ATOM 1382 N N . ASN A 1 191 ? -17.495 -0.402 10.285 1.00 87.62 191 ASN A N 1
ATOM 1383 C CA . ASN A 1 191 ? -17.083 0.155 9.008 1.00 87.62 191 ASN A CA 1
ATOM 1384 C C . ASN A 1 191 ? -15.614 -0.176 8.756 1.00 87.62 191 ASN A C 1
ATOM 1386 O O . ASN A 1 191 ? -14.834 -0.225 9.707 1.00 87.62 191 ASN A O 1
ATOM 1390 N N . THR A 1 192 ? -15.239 -0.335 7.493 1.00 86.25 192 THR A N 1
ATOM 1391 C CA . THR A 1 192 ? -13.875 -0.675 7.080 1.00 86.25 192 THR A CA 1
ATOM 1392 C C . THR A 1 192 ? -13.352 0.407 6.145 1.00 86.25 192 THR A C 1
ATOM 1394 O O . THR A 1 192 ? -14.083 0.859 5.273 1.00 86.25 192 THR A O 1
ATOM 1397 N N . SER A 1 193 ? -12.105 0.827 6.337 1.00 84.31 193 SER A N 1
ATOM 1398 C CA . SER A 1 193 ? -11.342 1.649 5.388 1.00 84.31 193 SER A CA 1
ATOM 1399 C C . SER A 1 193 ? -10.075 0.908 4.978 1.00 84.31 193 SER A C 1
ATOM 1401 O O . SER A 1 193 ? -9.687 -0.052 5.643 1.00 84.31 193 SER A O 1
ATOM 1403 N N . ILE A 1 194 ? -9.402 1.351 3.919 1.00 84.69 194 ILE A N 1
ATOM 1404 C CA . ILE A 1 194 ? -8.154 0.732 3.459 1.00 84.69 194 ILE A CA 1
ATOM 1405 C C . ILE A 1 194 ? -7.017 1.747 3.560 1.00 84.69 194 ILE A C 1
ATOM 1407 O O . ILE A 1 194 ? -7.074 2.819 2.964 1.00 84.69 194 ILE A O 1
ATOM 1411 N N . ASP A 1 195 ? -5.952 1.389 4.272 1.00 87.06 195 ASP A N 1
ATOM 1412 C CA . ASP A 1 195 ? -4.676 2.098 4.202 1.00 87.06 195 ASP A CA 1
ATOM 1413 C C . ASP A 1 195 ? -3.807 1.415 3.143 1.00 87.06 195 ASP A C 1
ATOM 1415 O O . ASP A 1 195 ? -3.329 0.296 3.342 1.00 87.06 195 ASP A O 1
ATOM 1419 N N . ARG A 1 196 ? -3.626 2.056 1.982 1.00 86.00 196 ARG A N 1
ATOM 1420 C CA . ARG A 1 196 ? -2.868 1.474 0.866 1.00 86.00 196 ARG A CA 1
ATOM 1421 C C . ARG A 1 196 ? -1.448 2.022 0.815 1.00 86.00 196 ARG A C 1
ATOM 1423 O O . ARG A 1 196 ? -1.224 3.232 0.681 1.00 86.00 196 ARG A O 1
ATOM 1430 N N . VAL A 1 197 ? -0.482 1.111 0.875 1.00 87.00 197 VAL A N 1
ATOM 1431 C CA . VAL A 1 197 ? 0.948 1.415 0.805 1.00 87.00 197 VAL A CA 1
ATOM 1432 C C . VAL A 1 197 ? 1.466 1.225 -0.615 1.00 87.00 197 VAL A C 1
ATOM 1434 O O . VAL A 1 197 ? 1.351 0.148 -1.188 1.00 87.00 197 VAL A O 1
ATOM 1437 N N . TYR A 1 198 ? 2.117 2.245 -1.165 1.00 84.44 198 TYR A N 1
ATOM 1438 C CA . TYR A 1 198 ? 2.838 2.141 -2.433 1.00 84.44 198 TYR A CA 1
ATOM 1439 C C . TYR A 1 198 ? 4.342 2.051 -2.197 1.00 84.44 198 TYR A C 1
ATOM 1441 O O . TYR A 1 198 ? 4.955 2.955 -1.626 1.00 84.44 198 TYR A O 1
ATOM 1449 N N . VAL A 1 199 ? 4.952 0.991 -2.707 1.00 84.12 199 VAL A N 1
ATOM 1450 C CA . VAL A 1 199 ? 6.398 0.799 -2.743 1.00 84.12 199 VAL A CA 1
ATOM 1451 C C . VAL A 1 199 ? 6.853 1.048 -4.178 1.00 84.12 199 VAL A C 1
ATOM 1453 O O . VAL A 1 199 ? 6.957 0.141 -4.994 1.00 84.12 199 VAL A O 1
ATOM 1456 N N . GLY A 1 200 ? 7.072 2.321 -4.500 1.00 80.12 200 GLY A N 1
ATOM 1457 C CA . GLY A 1 200 ? 7.324 2.780 -5.865 1.00 80.12 200 GLY A CA 1
ATOM 1458 C C . GLY A 1 200 ? 6.015 3.111 -6.581 1.00 80.12 200 GLY A C 1
ATOM 1459 O O . GLY A 1 200 ? 5.027 2.391 -6.480 1.00 80.12 200 GLY A O 1
ATOM 1460 N N . VAL A 1 201 ? 5.990 4.251 -7.273 1.00 78.38 201 VAL A N 1
ATOM 1461 C CA . VAL A 1 201 ? 4.772 4.782 -7.923 1.00 78.38 201 VAL A CA 1
ATOM 1462 C C . VAL A 1 201 ? 4.954 5.057 -9.412 1.00 78.38 201 VAL A C 1
ATOM 1464 O O . VAL A 1 201 ? 3.983 5.319 -10.114 1.00 78.38 201 VAL A O 1
ATOM 1467 N N . LEU A 1 202 ? 6.188 4.999 -9.912 1.00 78.56 202 LEU A N 1
ATOM 1468 C CA . LEU A 1 202 ? 6.523 5.277 -11.302 1.00 78.56 202 LEU A CA 1
ATOM 1469 C C . LEU A 1 202 ? 7.007 3.999 -11.972 1.00 78.56 202 LEU A C 1
ATOM 1471 O O . LEU A 1 202 ? 8.100 3.526 -11.677 1.00 78.56 202 LEU A O 1
ATOM 1475 N N . ARG A 1 203 ? 6.227 3.482 -12.918 1.00 77.00 203 ARG A N 1
ATOM 1476 C CA . ARG A 1 203 ? 6.672 2.395 -13.788 1.00 77.00 203 ARG A CA 1
ATOM 1477 C C . ARG A 1 203 ? 7.322 2.975 -15.032 1.00 77.00 203 ARG A C 1
ATOM 1479 O O . ARG A 1 203 ? 6.748 3.880 -15.628 1.00 77.00 203 ARG A O 1
ATOM 1486 N N . LEU A 1 204 ? 8.465 2.434 -15.442 1.00 77.62 204 LEU A N 1
ATOM 1487 C CA . LEU A 1 204 ? 9.123 2.732 -16.713 1.00 77.62 204 LEU A CA 1
ATOM 1488 C C . LEU A 1 204 ? 9.122 1.466 -17.577 1.00 77.62 204 LEU A C 1
ATOM 1490 O O . LEU A 1 204 ? 9.497 0.395 -17.118 1.00 77.62 204 LEU A O 1
ATOM 1494 N N . LEU A 1 205 ? 8.701 1.585 -18.831 1.00 80.31 205 LEU A N 1
ATOM 1495 C CA . LEU A 1 205 ? 8.801 0.532 -19.837 1.00 80.31 205 LEU A CA 1
ATOM 1496 C C . LEU A 1 205 ? 9.669 1.048 -20.971 1.00 80.31 205 LEU A C 1
ATOM 1498 O O . LEU A 1 205 ? 9.253 1.938 -21.705 1.00 80.31 205 LEU A O 1
ATOM 1502 N N . LYS A 1 206 ? 10.866 0.498 -21.130 1.00 81.44 206 LYS A N 1
ATOM 1503 C CA . LYS A 1 206 ? 11.731 0.824 -22.257 1.00 81.44 206 LYS A CA 1
ATOM 1504 C C . LYS A 1 206 ? 11.545 -0.174 -23.391 1.00 81.44 206 LYS A C 1
ATOM 1506 O O . LYS A 1 206 ? 11.587 -1.383 -23.206 1.00 81.44 206 LYS A O 1
ATOM 1511 N N . GLU A 1 207 ? 11.402 0.359 -24.588 1.00 86.19 207 GLU A N 1
ATOM 1512 C CA . GLU A 1 207 ? 11.279 -0.372 -25.834 1.00 86.19 207 GLU A CA 1
ATOM 1513 C C . GLU A 1 207 ? 12.294 0.168 -26.833 1.00 86.19 207 GLU A C 1
ATOM 1515 O O . GLU A 1 207 ? 12.710 1.323 -26.776 1.00 86.19 207 GLU A O 1
ATOM 1520 N N . SER A 1 208 ? 12.682 -0.664 -27.786 1.00 88.31 208 SER A N 1
ATOM 1521 C CA . SER A 1 208 ? 13.552 -0.276 -28.895 1.00 88.31 208 SER A CA 1
ATOM 1522 C C . SER A 1 208 ? 12.947 -0.717 -30.217 1.00 88.31 208 SER A C 1
ATOM 1524 O O . SER A 1 208 ? 12.185 -1.677 -30.231 1.00 88.31 208 SER A O 1
ATOM 1526 N N . ARG A 1 209 ? 13.301 -0.064 -31.321 1.00 90.69 209 ARG A N 1
ATOM 1527 C CA . ARG A 1 209 ? 13.103 -0.533 -32.698 1.00 90.69 209 ARG A CA 1
ATOM 1528 C C . ARG A 1 209 ? 14.290 -0.136 -33.567 1.00 90.69 209 ARG A C 1
ATOM 1530 O O . ARG A 1 209 ? 15.058 0.758 -33.211 1.00 90.69 209 ARG A O 1
ATOM 1537 N N . LEU A 1 210 ? 14.416 -0.770 -34.723 1.00 91.19 210 LEU A N 1
ATOM 1538 C CA . LEU A 1 210 ? 15.361 -0.373 -35.757 1.00 91.19 210 LEU A CA 1
ATOM 1539 C C . LEU A 1 210 ? 14.689 0.524 -36.793 1.00 91.19 210 LEU A C 1
ATOM 1541 O O . LEU A 1 210 ? 13.583 0.255 -37.260 1.00 91.19 210 LEU A O 1
ATOM 1545 N N . VAL A 1 211 ? 15.395 1.587 -37.166 1.00 89.88 211 VAL A N 1
ATOM 1546 C CA . VAL A 1 211 ? 15.012 2.495 -38.245 1.00 89.88 211 VAL A CA 1
ATOM 1547 C C . VAL A 1 211 ? 16.062 2.388 -39.353 1.00 89.88 211 VAL A C 1
ATOM 1549 O O . VAL A 1 211 ? 17.260 2.514 -39.061 1.00 89.88 211 VAL A O 1
ATOM 1552 N N . PRO A 1 212 ? 15.651 2.165 -40.617 1.00 86.81 212 PRO A N 1
ATOM 1553 C CA . PRO A 1 212 ? 16.582 2.105 -41.735 1.00 86.81 212 PRO A CA 1
ATOM 1554 C C . PRO A 1 212 ? 17.380 3.402 -41.847 1.00 86.81 212 PRO A C 1
ATOM 1556 O O . PRO A 1 212 ? 16.827 4.501 -41.762 1.00 86.81 212 PRO A O 1
ATOM 1559 N N . GLY A 1 213 ? 18.688 3.275 -42.034 1.00 82.88 213 GLY A N 1
ATOM 1560 C CA . GLY A 1 213 ? 19.541 4.402 -42.393 1.00 82.88 213 GLY A CA 1
ATOM 1561 C C . GLY A 1 213 ? 20.178 4.194 -43.760 1.00 82.88 213 GLY A C 1
ATOM 1562 O O . GLY A 1 213 ? 19.533 3.712 -44.685 1.00 82.88 213 GLY A O 1
ATOM 1563 N N . PHE A 1 214 ? 21.453 4.555 -43.887 1.00 79.44 214 PHE A N 1
ATOM 1564 C CA . PHE A 1 214 ? 22.221 4.352 -45.125 1.00 79.44 214 PHE A CA 1
ATOM 1565 C C . PHE A 1 214 ? 22.897 2.969 -45.187 1.00 79.44 214 PHE A C 1
ATOM 1567 O O . PHE A 1 214 ? 23.676 2.699 -46.097 1.00 79.44 214 PHE A O 1
ATOM 1574 N N . GLY A 1 215 ? 22.636 2.128 -44.184 1.00 72.25 215 GLY A N 1
ATOM 1575 C CA . GLY A 1 215 ? 23.225 0.808 -44.005 1.00 72.25 215 GLY A CA 1
ATOM 1576 C C . GLY A 1 215 ? 22.540 -0.311 -44.782 1.00 72.25 215 GLY A C 1
ATOM 1577 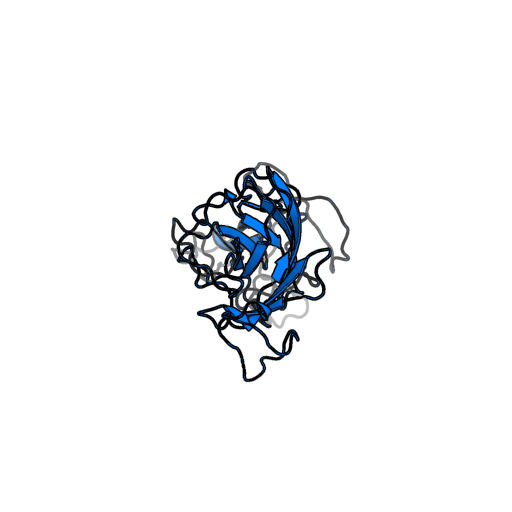O O . GLY A 1 215 ? 21.538 -0.113 -45.469 1.00 72.25 215 GLY A O 1
ATOM 1578 N N . LEU A 1 216 ? 23.073 -1.525 -44.621 1.00 82.38 216 LEU A N 1
ATOM 1579 C CA . LEU A 1 216 ? 22.404 -2.747 -45.072 1.00 82.38 216 LEU A CA 1
ATOM 1580 C C . LEU A 1 216 ? 21.070 -2.941 -44.333 1.00 82.38 216 LEU A C 1
ATOM 1582 O O . LEU A 1 216 ? 20.917 -2.532 -43.178 1.00 82.38 216 LEU A O 1
ATOM 1586 N N . ALA A 1 217 ? 20.123 -3.613 -44.992 1.00 83.44 217 ALA A N 1
ATOM 1587 C CA . ALA A 1 217 ? 18.852 -3.985 -44.381 1.00 83.44 217 ALA A CA 1
ATOM 1588 C C . ALA A 1 217 ? 19.074 -4.877 -43.146 1.00 83.44 217 ALA A C 1
ATOM 1590 O O . ALA A 1 217 ? 19.933 -5.761 -43.151 1.00 83.44 217 ALA A O 1
ATOM 1591 N N . PHE A 1 218 ? 18.285 -4.650 -42.098 1.00 81.75 218 PHE A N 1
ATOM 1592 C CA . PHE A 1 218 ? 18.241 -5.502 -40.911 1.00 81.75 218 PHE A CA 1
ATOM 1593 C C . PHE A 1 218 ? 17.151 -6.582 -41.052 1.00 81.75 218 PHE A C 1
ATOM 1595 O O . PHE A 1 218 ? 16.253 -6.435 -41.887 1.00 81.75 218 PHE A O 1
ATOM 1602 N N . PRO A 1 219 ? 17.214 -7.680 -40.271 1.00 80.38 219 PRO A N 1
ATOM 1603 C CA . PRO A 1 219 ? 16.189 -8.721 -40.298 1.00 80.38 219 PRO A CA 1
ATOM 1604 C C . PRO A 1 219 ? 14.788 -8.152 -40.034 1.00 80.38 219 PRO A C 1
ATOM 1606 O O . PRO A 1 219 ? 14.622 -7.328 -39.135 1.00 80.38 219 PRO A O 1
ATOM 1609 N N . GLY A 1 220 ? 13.785 -8.610 -40.789 1.00 80.94 220 GLY A N 1
ATOM 1610 C CA . GLY A 1 220 ? 12.392 -8.189 -40.596 1.00 80.94 220 GLY A CA 1
ATOM 1611 C C . GLY A 1 220 ? 11.859 -8.527 -39.198 1.00 80.94 220 GLY A C 1
ATOM 1612 O O . GLY A 1 220 ? 12.324 -9.473 -38.561 1.00 80.94 220 GLY A O 1
ATOM 1613 N N . GLY A 1 221 ? 10.891 -7.746 -38.719 1.00 81.88 221 GLY A N 1
ATOM 1614 C CA . GLY A 1 221 ? 10.341 -7.823 -37.364 1.00 81.88 221 GLY A CA 1
ATOM 1615 C C . GLY A 1 221 ? 11.071 -6.944 -36.342 1.00 81.88 221 GLY A C 1
ATOM 1616 O O . GLY A 1 221 ? 10.649 -6.866 -35.187 1.00 81.88 221 GLY A O 1
ATOM 1617 N N . GLN A 1 222 ? 12.149 -6.256 -36.734 1.00 88.94 222 GLN A N 1
ATOM 1618 C CA . GLN A 1 222 ? 12.883 -5.343 -35.848 1.00 88.94 222 GLN A CA 1
ATOM 1619 C C . GLN A 1 222 ? 12.443 -3.878 -35.961 1.00 88.94 222 GLN A C 1
ATOM 1621 O O . GLN A 1 222 ? 12.836 -3.050 -35.144 1.00 88.94 222 GLN A O 1
ATOM 1626 N N . GLU A 1 223 ? 11.589 -3.569 -36.931 1.00 89.94 223 GLU A N 1
ATOM 1627 C CA . GLU A 1 223 ? 10.941 -2.273 -37.149 1.00 89.94 223 GLU A CA 1
ATOM 1628 C C . GLU A 1 223 ? 9.834 -1.947 -36.130 1.00 89.94 223 GLU A C 1
ATOM 1630 O O . GLU A 1 223 ? 9.386 -0.803 -36.039 1.00 89.94 223 GLU A O 1
ATOM 1635 N N . LEU A 1 224 ? 9.397 -2.936 -35.347 1.00 91.00 224 LEU A N 1
ATOM 1636 C CA . LEU A 1 224 ? 8.399 -2.769 -34.293 1.00 91.00 224 LEU A CA 1
ATOM 1637 C C . LEU A 1 224 ? 9.067 -2.517 -32.943 1.00 91.00 224 LEU A C 1
ATOM 1639 O O . LEU A 1 224 ? 10.087 -3.135 -32.621 1.00 91.00 224 LEU A O 1
ATOM 1643 N N . PHE A 1 225 ? 8.464 -1.641 -32.136 1.00 88.62 225 PHE A N 1
ATOM 1644 C CA . PHE A 1 225 ? 8.874 -1.463 -30.746 1.00 88.62 225 PHE A CA 1
ATOM 1645 C C . PHE A 1 225 ? 8.700 -2.767 -29.968 1.00 88.62 225 PHE A C 1
ATOM 1647 O O . PHE A 1 225 ? 7.724 -3.491 -30.145 1.00 88.62 225 PHE A O 1
ATOM 1654 N N . SER A 1 226 ? 9.698 -3.094 -29.153 1.00 88.12 226 SER A N 1
ATOM 1655 C CA . SER A 1 226 ? 9.618 -4.193 -28.195 1.00 88.12 226 SER A CA 1
ATOM 1656 C C . SER A 1 226 ? 10.625 -3.975 -27.071 1.00 88.12 226 SER A C 1
ATOM 1658 O O . SER A 1 226 ? 11.713 -3.434 -27.305 1.00 88.12 226 SER A O 1
ATOM 1660 N N . SER A 1 227 ? 10.260 -4.423 -25.874 1.00 82.62 227 SER A N 1
ATOM 1661 C CA . SER A 1 227 ? 11.076 -4.399 -24.656 1.00 82.62 227 SER A CA 1
ATOM 1662 C C . SER A 1 227 ? 11.870 -5.686 -24.416 1.00 82.62 227 SER A C 1
ATOM 1664 O O . SER A 1 227 ? 12.772 -5.697 -23.589 1.00 82.62 227 SER A O 1
ATOM 1666 N N . ILE A 1 228 ? 11.556 -6.769 -25.137 1.00 81.12 228 ILE A N 1
ATOM 1667 C CA . ILE A 1 228 ? 12.102 -8.111 -24.862 1.00 81.12 228 ILE A CA 1
ATOM 1668 C C . ILE A 1 228 ? 13.001 -8.661 -25.971 1.00 81.12 228 ILE A C 1
ATOM 1670 O O . ILE A 1 228 ? 13.828 -9.528 -25.712 1.00 81.12 228 ILE A O 1
ATOM 1674 N N . THR A 1 229 ? 12.849 -8.187 -27.210 1.00 84.31 229 THR A N 1
ATOM 1675 C CA . THR A 1 229 ? 13.630 -8.683 -28.353 1.00 84.31 229 THR A CA 1
ATOM 1676 C C . THR A 1 229 ? 14.913 -7.863 -28.500 1.00 84.31 229 THR A C 1
ATOM 1678 O O . THR A 1 229 ? 14.813 -6.664 -28.784 1.00 84.31 229 THR A O 1
ATOM 1681 N N . PRO A 1 230 ? 16.111 -8.470 -28.363 1.00 83.94 230 PRO A N 1
ATOM 1682 C CA . PRO A 1 230 ? 17.374 -7.777 -28.603 1.00 83.94 230 PRO A CA 1
ATOM 1683 C C . PRO A 1 230 ? 17.464 -7.223 -30.028 1.00 83.94 230 PRO A C 1
ATOM 1685 O O . PRO A 1 230 ? 16.912 -7.798 -30.970 1.00 83.94 230 PRO A O 1
ATOM 1688 N N . ARG A 1 231 ? 18.180 -6.109 -30.198 1.00 84.38 231 ARG A N 1
ATOM 1689 C CA . ARG A 1 231 ? 18.340 -5.439 -31.498 1.00 84.38 231 ARG A CA 1
ATOM 1690 C C . ARG A 1 231 ? 19.703 -5.716 -32.106 1.00 84.38 231 ARG A C 1
ATOM 1692 O O . ARG A 1 231 ? 20.708 -5.707 -31.404 1.00 84.38 231 ARG A O 1
ATOM 1699 N N . THR A 1 232 ? 19.731 -5.918 -33.422 1.00 85.12 232 THR A N 1
ATOM 1700 C CA . THR A 1 232 ? 20.961 -6.193 -34.182 1.00 85.12 232 THR A CA 1
ATOM 1701 C C . THR A 1 232 ? 21.104 -5.239 -35.376 1.00 85.12 232 THR A C 1
ATOM 1703 O O . THR A 1 232 ? 20.915 -5.638 -36.528 1.00 85.12 232 THR A O 1
ATOM 1706 N N . PRO A 1 233 ? 21.399 -3.946 -35.137 1.00 82.38 233 PRO A N 1
ATOM 1707 C CA . PRO A 1 233 ? 21.568 -2.982 -36.220 1.00 82.38 233 PRO A CA 1
ATOM 1708 C C . PRO A 1 233 ? 22.797 -3.322 -37.077 1.00 82.38 233 PRO A C 1
ATOM 1710 O O . PRO A 1 233 ? 23.891 -3.510 -36.556 1.00 82.38 233 PRO A O 1
ATOM 1713 N N . ALA A 1 234 ? 22.644 -3.341 -38.405 1.00 83.50 234 ALA A N 1
ATOM 1714 C CA . ALA A 1 234 ? 23.803 -3.282 -39.302 1.00 83.50 234 ALA A CA 1
ATOM 1715 C C . ALA A 1 234 ? 24.399 -1.854 -39.328 1.00 83.50 234 ALA A C 1
ATOM 1717 O O . ALA A 1 234 ? 23.645 -0.895 -39.110 1.00 83.50 234 ALA A O 1
ATOM 1718 N N . PRO A 1 235 ? 25.702 -1.683 -39.639 1.00 83.25 235 PRO A N 1
ATOM 1719 C CA . PRO A 1 235 ? 26.332 -0.367 -39.731 1.00 83.25 235 PRO A CA 1
ATOM 1720 C C . PRO A 1 235 ? 25.529 0.603 -40.599 1.00 83.25 235 PRO A C 1
ATOM 1722 O O . PRO A 1 235 ? 25.113 0.256 -41.703 1.00 83.25 235 PRO A O 1
ATOM 1725 N N . GLY A 1 236 ? 25.304 1.817 -40.095 1.00 81.38 236 GLY A N 1
ATOM 1726 C CA . GLY A 1 236 ? 24.521 2.855 -40.771 1.00 81.38 236 GLY A CA 1
ATOM 1727 C C . GLY A 1 236 ? 23.017 2.845 -40.473 1.00 81.38 236 GLY A C 1
ATOM 1728 O O . GLY A 1 236 ? 22.339 3.785 -40.887 1.00 81.38 236 GLY A O 1
ATOM 1729 N N . ASN A 1 237 ? 22.491 1.848 -39.753 1.00 86.44 237 ASN A N 1
ATOM 1730 C CA . ASN A 1 237 ? 21.128 1.876 -39.207 1.00 86.44 237 ASN A CA 1
ATOM 1731 C C . ASN A 1 237 ? 21.044 2.703 -37.919 1.00 86.44 237 ASN A C 1
ATOM 1733 O O . ASN A 1 237 ? 22.059 3.021 -37.302 1.00 86.44 237 ASN A O 1
ATOM 1737 N N . ARG A 1 238 ? 19.821 3.048 -37.501 1.00 86.25 238 ARG A N 1
ATOM 1738 C CA . ARG A 1 238 ? 19.569 3.750 -36.235 1.00 86.25 238 ARG A CA 1
ATOM 1739 C C . ARG A 1 238 ? 18.756 2.868 -35.299 1.00 86.25 238 ARG A C 1
ATOM 1741 O O . ARG A 1 238 ? 17.812 2.212 -35.736 1.00 86.25 238 ARG A O 1
ATOM 1748 N N . VAL A 1 239 ? 19.095 2.901 -34.014 1.00 85.31 239 VAL A N 1
ATOM 1749 C CA . VAL A 1 239 ? 18.251 2.349 -32.951 1.00 85.31 239 VAL A CA 1
ATOM 1750 C C . VAL A 1 239 ? 17.414 3.489 -32.393 1.00 85.31 239 VAL A C 1
ATOM 1752 O O . VAL A 1 239 ? 17.920 4.555 -32.044 1.00 85.31 239 VAL A O 1
ATOM 1755 N N . GLU A 1 240 ? 16.113 3.274 -32.351 1.00 86.50 240 GLU A N 1
ATOM 1756 C CA . GLU A 1 240 ? 15.151 4.207 -31.801 1.00 86.50 240 GLU A CA 1
ATOM 1757 C C . GLU A 1 240 ? 14.546 3.576 -30.558 1.00 86.50 240 GLU A C 1
ATOM 1759 O O . GLU A 1 240 ? 13.869 2.556 -30.654 1.00 86.50 240 GLU A O 1
ATOM 1764 N N . TYR A 1 241 ? 14.777 4.178 -29.394 1.00 85.00 241 TYR A N 1
ATOM 1765 C CA . TYR A 1 241 ? 14.046 3.785 -28.199 1.00 85.00 241 TYR A CA 1
ATOM 1766 C C . TYR A 1 241 ? 12.723 4.538 -28.093 1.00 85.00 241 TYR A C 1
ATOM 1768 O O . TYR A 1 241 ? 12.540 5.613 -28.677 1.00 85.00 241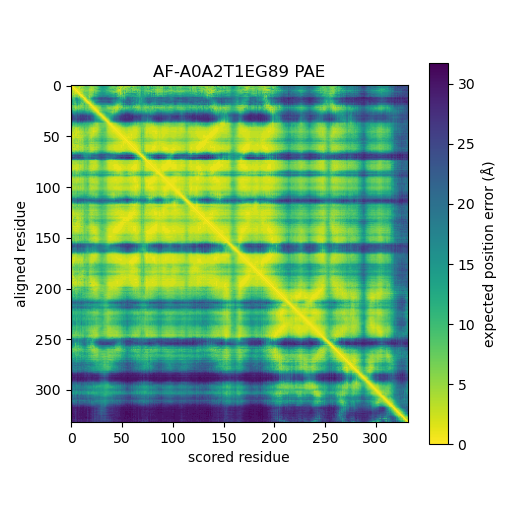 TYR A O 1
ATOM 1776 N N . GLN A 1 242 ? 11.811 3.945 -27.341 1.00 85.81 242 GLN A N 1
ATOM 1777 C CA . GLN A 1 242 ? 10.612 4.543 -26.788 1.00 85.81 242 GLN A CA 1
ATOM 1778 C C . GLN A 1 242 ? 10.590 4.155 -25.317 1.00 85.81 242 GLN A C 1
ATOM 1780 O O . GLN A 1 242 ? 10.856 3.012 -24.978 1.00 85.81 242 GLN A O 1
ATOM 1785 N N . ILE A 1 243 ? 10.307 5.092 -24.431 1.00 82.00 243 ILE A N 1
ATOM 1786 C CA . ILE A 1 243 ? 10.146 4.784 -23.012 1.00 82.00 243 ILE A CA 1
ATOM 1787 C C . ILE A 1 243 ? 8.744 5.195 -22.640 1.00 82.00 243 ILE A C 1
ATOM 1789 O O . ILE A 1 243 ? 8.253 6.219 -23.134 1.00 82.00 243 ILE A O 1
ATOM 1793 N N . THR A 1 244 ? 8.151 4.388 -21.766 1.00 81.44 244 THR A N 1
ATOM 1794 C CA . THR A 1 244 ? 6.817 4.504 -21.219 1.00 81.44 244 THR A CA 1
ATOM 1795 C C . THR A 1 244 ? 6.803 4.661 -19.686 1.00 81.44 244 THR A C 1
ATOM 1797 O O . THR A 1 244 ? 6.854 3.663 -18.993 1.00 81.44 244 THR A O 1
ATOM 1800 N N . TYR A 1 245 ? 6.744 5.884 -19.132 1.00 78.19 245 TYR A N 1
ATOM 1801 C CA . TYR A 1 245 ? 6.268 6.183 -17.770 1.00 78.19 245 TYR A CA 1
ATOM 1802 C C . TYR A 1 245 ? 4.775 5.970 -17.579 1.00 78.19 245 TYR A C 1
ATOM 1804 O O . TYR A 1 245 ? 3.979 6.424 -18.395 1.00 78.19 245 TYR A O 1
ATOM 1812 N N . THR A 1 246 ? 4.405 5.411 -16.443 1.00 78.06 246 THR A N 1
ATOM 1813 C CA . THR A 1 246 ? 3.046 5.495 -15.922 1.00 78.06 246 THR A CA 1
ATOM 1814 C C . THR A 1 246 ? 3.148 5.730 -14.427 1.00 78.06 246 THR A C 1
ATOM 1816 O O . THR A 1 246 ? 3.890 5.023 -13.743 1.00 78.06 246 THR A O 1
ATOM 1819 N N . ASN A 1 247 ? 2.427 6.728 -13.920 1.00 78.69 247 ASN A N 1
ATOM 1820 C CA . ASN A 1 247 ? 2.179 6.802 -12.490 1.00 78.69 247 ASN A CA 1
ATOM 1821 C C . ASN A 1 247 ? 1.102 5.765 -12.167 1.00 78.69 247 ASN A C 1
ATOM 1823 O O . ASN A 1 247 ? -0.018 5.888 -12.659 1.00 78.69 247 ASN A O 1
ATOM 1827 N N . ILE A 1 248 ? 1.468 4.728 -11.418 1.00 74.38 248 ILE A N 1
ATOM 1828 C CA . ILE A 1 248 ? 0.549 3.639 -11.066 1.00 74.38 248 ILE A CA 1
ATOM 1829 C C . ILE A 1 248 ? -0.344 4.000 -9.882 1.00 74.38 248 ILE A C 1
ATOM 1831 O O . ILE A 1 248 ? -1.330 3.318 -9.632 1.00 74.38 248 ILE A O 1
ATOM 1835 N N . SER A 1 249 ? -0.027 5.073 -9.154 1.00 72.31 249 SER A N 1
ATOM 1836 C CA . SER A 1 249 ? -0.940 5.554 -8.128 1.00 72.31 249 SER A CA 1
ATOM 1837 C C . SER A 1 249 ? -2.145 6.209 -8.798 1.00 72.31 249 SER A C 1
ATOM 1839 O O . SER A 1 249 ? -2.036 7.209 -9.513 1.00 72.31 249 SER A O 1
ATOM 1841 N N . SER A 1 250 ? -3.324 5.643 -8.572 1.00 59.84 250 SER A N 1
ATOM 1842 C CA . SER A 1 250 ? -4.567 6.347 -8.847 1.00 59.84 250 SER A CA 1
ATOM 1843 C C . SER A 1 250 ? -4.820 7.326 -7.706 1.00 59.84 250 SER A C 1
ATOM 1845 O O . SER A 1 250 ? -4.756 6.941 -6.537 1.00 59.84 250 SER A O 1
ATOM 1847 N N . VAL A 1 251 ? -5.140 8.583 -8.024 1.00 54.09 251 VAL A N 1
ATOM 1848 C CA . VAL A 1 251 ? -5.751 9.485 -7.041 1.00 54.09 251 VAL A CA 1
ATOM 1849 C C . VAL A 1 251 ? -7.116 8.882 -6.708 1.00 54.09 251 VAL A C 1
ATOM 1851 O O . VAL A 1 251 ? -7.945 8.791 -7.619 1.00 54.09 251 VAL A O 1
ATOM 1854 N N . PRO A 1 252 ? -7.370 8.438 -5.468 1.00 50.12 252 PRO A N 1
ATOM 1855 C CA . PRO A 1 252 ? -8.693 7.957 -5.112 1.00 50.12 252 PRO A CA 1
ATOM 1856 C C . PRO A 1 252 ? -9.693 9.096 -5.298 1.00 50.12 252 PRO A C 1
ATOM 1858 O O . PRO A 1 252 ? -9.347 10.270 -5.114 1.00 50.12 252 PRO A O 1
ATOM 1861 N N . ALA A 1 253 ? -10.908 8.767 -5.741 1.00 44.75 253 ALA A N 1
ATOM 1862 C CA . ALA A 1 253 ? -11.936 9.764 -5.998 1.00 44.75 253 ALA A CA 1
ATOM 1863 C C . ALA A 1 253 ? -12.087 10.682 -4.772 1.00 44.75 253 ALA A C 1
ATOM 1865 O O . ALA A 1 253 ? -12.139 10.214 -3.640 1.00 44.75 253 ALA A O 1
ATOM 1866 N N . THR A 1 254 ? -12.092 11.993 -5.021 1.00 38.53 254 THR A N 1
ATOM 1867 C CA . THR A 1 254 ? -12.183 13.093 -4.045 1.00 38.53 254 THR A CA 1
ATOM 1868 C C . THR A 1 254 ? -12.792 12.706 -2.689 1.00 38.53 254 THR A C 1
ATOM 1870 O O . THR A 1 254 ? -13.992 12.456 -2.606 1.00 38.53 254 THR A O 1
ATOM 1873 N N . GLY A 1 255 ? -11.968 12.742 -1.636 1.00 43.84 255 GLY A N 1
ATOM 1874 C CA . GLY A 1 255 ? -12.338 12.378 -0.264 1.00 43.84 255 GLY A CA 1
ATOM 1875 C C . GLY A 1 255 ? -11.175 12.598 0.712 1.00 43.84 255 GLY A C 1
ATOM 1876 O O . GLY A 1 255 ? -10.422 11.692 1.035 1.00 43.84 255 GLY A O 1
ATOM 1877 N N . SER A 1 256 ? -10.958 13.863 1.080 1.00 50.53 256 SER A N 1
ATOM 1878 C CA . SER A 1 256 ? -10.465 14.338 2.387 1.00 50.53 256 SER A CA 1
ATOM 1879 C C . SER A 1 256 ? -9.292 13.650 3.122 1.00 50.53 256 SER A C 1
ATOM 1881 O O . SER A 1 256 ? -9.301 13.602 4.347 1.00 50.53 256 SER A O 1
ATOM 1883 N N . GLY A 1 257 ? -8.238 13.230 2.419 1.00 49.25 257 GLY A N 1
ATOM 1884 C CA . GLY A 1 257 ? -6.927 12.965 3.045 1.00 49.25 257 GLY A CA 1
ATOM 1885 C C . GLY A 1 257 ? -6.039 11.943 2.336 1.00 49.25 257 GLY A C 1
ATOM 1886 O O . GLY A 1 257 ? -4.868 11.803 2.686 1.00 49.25 257 GLY A O 1
ATOM 1887 N N . SER A 1 258 ? -6.552 11.293 1.292 1.00 57.59 258 SER A N 1
ATOM 1888 C CA . SER A 1 258 ? -5.729 10.529 0.355 1.00 57.59 258 SER A CA 1
ATOM 1889 C C . SER A 1 258 ? -4.760 11.433 -0.416 1.00 57.59 258 SER A C 1
ATOM 1891 O O . SER A 1 258 ? -5.161 12.445 -0.997 1.00 57.59 258 SER A O 1
ATOM 1893 N N . LEU A 1 259 ? -3.469 11.081 -0.423 1.00 63.62 259 LEU A N 1
ATOM 1894 C CA . LEU A 1 259 ? -2.439 11.845 -1.126 1.00 63.62 259 LEU A CA 1
ATOM 1895 C C . LEU A 1 259 ? -2.370 11.429 -2.598 1.00 63.62 259 LEU A C 1
ATOM 1897 O O . LEU A 1 259 ? -2.244 10.249 -2.919 1.00 63.62 259 LEU A O 1
ATOM 1901 N N . GLY A 1 260 ? -2.377 12.412 -3.502 1.00 66.69 260 GLY A N 1
ATOM 1902 C CA . GLY A 1 260 ? -1.948 12.190 -4.882 1.00 66.69 260 GLY A CA 1
ATOM 1903 C C . GLY A 1 260 ? -0.439 11.953 -4.907 1.00 66.69 260 GLY A C 1
ATOM 1904 O O . GLY A 1 260 ? 0.337 12.884 -4.673 1.00 66.69 260 GLY A O 1
ATOM 1905 N N . LEU A 1 261 ? -0.014 10.716 -5.159 1.00 72.06 261 LEU A N 1
ATOM 1906 C CA . LEU A 1 261 ? 1.400 10.347 -5.143 1.00 72.06 261 LEU A CA 1
ATOM 1907 C C . LEU A 1 261 ? 2.026 10.675 -6.499 1.00 72.06 261 LEU A C 1
ATOM 1909 O O . LEU A 1 261 ? 2.066 9.859 -7.409 1.00 72.06 261 LEU A O 1
ATOM 1913 N N . ASN A 1 262 ? 2.500 11.908 -6.660 1.00 72.31 262 ASN A N 1
ATOM 1914 C CA . ASN A 1 262 ? 3.096 12.352 -7.917 1.00 72.31 262 ASN A CA 1
ATOM 1915 C C . ASN A 1 262 ? 4.581 11.985 -8.006 1.00 72.31 262 ASN A C 1
ATOM 1917 O O . ASN A 1 262 ? 5.366 12.319 -7.117 1.00 72.31 262 ASN A O 1
ATOM 1921 N N . ALA A 1 263 ? 4.982 11.391 -9.129 1.00 69.62 263 ALA A N 1
ATOM 1922 C CA . ALA A 1 263 ? 6.385 11.311 -9.508 1.00 69.62 263 ALA A CA 1
ATOM 1923 C C . ALA A 1 263 ? 6.843 12.670 -10.064 1.00 69.62 263 ALA A C 1
ATOM 1925 O O . ALA A 1 263 ? 6.332 13.153 -11.073 1.00 69.62 263 ALA A O 1
ATOM 1926 N N . ASN A 1 264 ? 7.806 13.290 -9.387 1.00 68.56 264 ASN A N 1
ATOM 1927 C CA . ASN A 1 264 ? 8.323 14.623 -9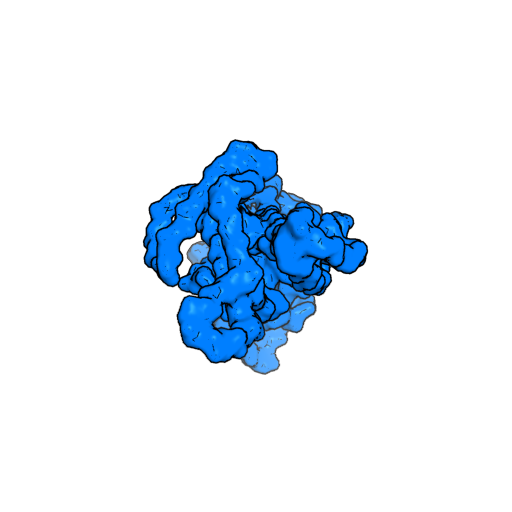.687 1.00 68.56 264 ASN A CA 1
ATOM 1928 C C . ASN A 1 264 ? 9.813 14.549 -10.028 1.00 68.56 264 ASN A C 1
ATOM 1930 O O . ASN A 1 264 ? 10.509 13.675 -9.521 1.00 68.56 264 ASN A O 1
ATOM 1934 N N . ASN A 1 265 ? 10.310 15.497 -10.831 1.00 67.00 265 ASN A N 1
ATOM 1935 C CA . ASN A 1 265 ? 11.741 15.651 -11.154 1.00 67.00 265 ASN A CA 1
ATOM 1936 C C . ASN A 1 265 ? 12.394 14.342 -11.603 1.00 67.00 265 ASN A C 1
ATOM 1938 O O . ASN A 1 265 ? 13.498 14.016 -11.167 1.00 67.00 265 ASN A O 1
ATOM 1942 N N . ILE A 1 266 ? 11.678 13.563 -12.410 1.00 69.88 266 ILE A N 1
ATOM 1943 C CA . ILE A 1 266 ? 12.183 12.280 -12.874 1.00 69.88 266 ILE A CA 1
ATOM 1944 C C . ILE A 1 266 ? 13.553 12.554 -13.528 1.00 69.88 266 ILE A C 1
ATOM 1946 O O . ILE A 1 266 ? 13.758 13.568 -14.183 1.00 69.88 266 ILE A O 1
ATOM 1950 N N . LEU A 1 267 ? 14.543 11.721 -13.259 1.00 72.38 267 LEU A N 1
ATOM 1951 C CA . LEU A 1 267 ? 15.825 11.744 -13.950 1.00 72.38 267 LEU A CA 1
ATOM 1952 C C . LEU A 1 267 ? 16.029 10.334 -14.441 1.00 72.38 267 LEU A C 1
ATOM 1954 O O . LEU A 1 267 ? 15.848 9.392 -13.676 1.00 72.38 267 LEU A O 1
ATOM 1958 N N . ILE A 1 268 ? 16.370 10.178 -15.707 1.00 71.31 268 ILE A N 1
ATOM 1959 C CA . ILE A 1 268 ? 16.659 8.853 -16.218 1.00 71.31 268 ILE A CA 1
ATOM 1960 C C . ILE A 1 268 ? 17.977 8.985 -16.944 1.00 71.31 268 ILE A C 1
ATOM 1962 O O . ILE A 1 268 ? 18.181 9.860 -17.788 1.00 71.31 268 ILE A O 1
ATOM 1966 N N . THR A 1 269 ? 18.888 8.136 -16.520 1.00 71.25 269 THR A N 1
ATOM 1967 C CA . THR A 1 269 ? 20.252 8.098 -16.999 1.00 71.25 269 THR A CA 1
ATOM 1968 C C . THR A 1 269 ? 20.405 6.776 -17.706 1.00 71.25 269 THR A C 1
ATOM 1970 O O . THR A 1 269 ? 20.088 5.731 -17.145 1.00 71.25 269 THR A O 1
ATOM 1973 N N . GLU A 1 270 ? 20.888 6.815 -18.937 1.00 69.69 270 GLU A N 1
ATOM 1974 C CA . GLU A 1 270 ? 21.217 5.604 -19.661 1.00 69.69 270 GLU A CA 1
ATOM 1975 C C . GLU A 1 270 ? 22.727 5.463 -19.784 1.00 69.69 270 GLU A C 1
ATOM 1977 O O . GLU A 1 270 ? 23.416 6.385 -20.219 1.00 69.69 270 GLU A O 1
ATOM 1982 N N . ASN A 1 271 ? 23.239 4.290 -19.418 1.00 70.88 271 ASN A N 1
ATOM 1983 C CA . ASN A 1 271 ? 24.639 3.951 -19.594 1.00 70.88 271 ASN A CA 1
ATOM 1984 C C . ASN A 1 271 ? 24.778 2.780 -20.574 1.00 70.88 271 ASN A C 1
ATOM 1986 O O . ASN A 1 271 ? 24.534 1.628 -20.223 1.00 70.88 271 ASN A O 1
ATOM 1990 N N . GLY A 1 272 ? 25.195 3.080 -21.805 1.00 69.12 272 GLY A N 1
ATOM 1991 C CA . GLY A 1 272 ? 25.434 2.085 -22.855 1.00 69.12 272 GLY A CA 1
ATOM 1992 C C . GLY A 1 272 ? 26.707 1.251 -22.691 1.00 69.12 272 GLY A C 1
ATOM 1993 O O . GLY A 1 272 ? 26.952 0.372 -23.513 1.00 69.12 272 GLY A O 1
ATOM 1994 N N . THR A 1 273 ? 27.534 1.537 -21.680 1.00 69.44 273 THR A N 1
ATOM 1995 C CA . THR A 1 273 ? 28.839 0.881 -21.466 1.00 69.44 273 THR A CA 1
ATOM 1996 C C . THR A 1 273 ? 28.803 -0.230 -20.413 1.00 69.44 273 THR A C 1
ATOM 1998 O O . THR A 1 273 ? 29.764 -0.992 -20.297 1.00 69.44 273 THR A O 1
ATOM 2001 N N . VAL A 1 274 ? 27.705 -0.335 -19.654 1.00 68.25 274 VAL A N 1
ATOM 2002 C CA . VAL A 1 274 ? 27.535 -1.281 -18.542 1.00 68.25 274 VAL A CA 1
ATOM 2003 C C . VAL A 1 274 ? 26.514 -2.350 -18.919 1.00 68.25 274 VAL A C 1
ATOM 2005 O O . VAL A 1 274 ? 25.398 -2.033 -19.322 1.00 68.25 274 VAL A O 1
ATOM 2008 N N . LEU A 1 275 ? 26.888 -3.621 -18.741 1.00 63.53 275 LEU A N 1
ATOM 2009 C CA . LEU A 1 275 ? 26.009 -4.763 -19.003 1.00 63.53 275 LEU A CA 1
ATOM 2010 C C . LEU A 1 275 ? 24.708 -4.692 -18.169 1.00 63.53 275 LEU A C 1
ATOM 2012 O O . LEU A 1 275 ? 24.747 -4.211 -17.039 1.00 63.53 275 LEU A O 1
ATOM 2016 N N . PRO A 1 276 ? 23.572 -5.203 -18.683 1.00 61.22 276 PRO A N 1
ATOM 2017 C CA . PRO A 1 276 ? 23.430 -5.931 -19.949 1.00 61.22 276 PRO A CA 1
ATOM 2018 C C . PRO A 1 276 ? 23.451 -5.024 -21.185 1.00 61.22 276 PRO A C 1
ATOM 2020 O O . PRO A 1 276 ? 23.494 -5.524 -22.307 1.00 61.22 276 PRO A O 1
ATOM 2023 N N . ASN A 1 277 ? 23.449 -3.706 -20.993 1.00 63.44 277 ASN A N 1
ATOM 2024 C CA . ASN A 1 277 ? 23.515 -2.757 -22.083 1.00 63.44 277 ASN A CA 1
ATOM 2025 C C . ASN A 1 277 ? 24.910 -2.749 -22.728 1.00 63.44 277 ASN A C 1
ATOM 2027 O O . ASN A 1 277 ? 25.935 -2.830 -22.050 1.00 63.44 277 ASN A O 1
ATOM 2031 N N . ASN A 1 278 ? 24.965 -2.685 -24.053 1.00 65.62 278 ASN A N 1
ATOM 2032 C CA . ASN A 1 278 ? 26.230 -2.732 -24.783 1.00 65.62 278 ASN A CA 1
ATOM 2033 C C . ASN A 1 278 ? 26.268 -1.827 -26.017 1.00 65.62 278 ASN A C 1
ATOM 2035 O O . ASN A 1 278 ? 27.223 -1.927 -26.782 1.00 65.62 278 ASN A O 1
ATOM 2039 N N . TRP A 1 279 ? 25.274 -0.950 -26.222 1.00 70.00 279 TRP A N 1
ATOM 2040 C CA . TRP A 1 279 ? 25.262 -0.069 -27.397 1.00 70.00 279 TRP A CA 1
ATOM 2041 C C . TRP A 1 279 ? 26.407 0.945 -27.379 1.00 70.00 279 TRP A C 1
ATOM 2043 O O . TRP A 1 279 ? 26.944 1.284 -28.427 1.00 70.00 279 TRP A O 1
ATOM 2053 N N . GLY A 1 280 ? 26.796 1.427 -26.198 1.00 67.69 280 GLY A N 1
ATOM 2054 C CA . GLY A 1 280 ? 27.858 2.422 -26.028 1.00 67.69 280 GLY A CA 1
ATOM 2055 C C . GLY A 1 280 ? 29.242 1.807 -25.843 1.00 67.69 280 GLY A C 1
ATOM 2056 O O . GLY A 1 280 ? 30.208 2.540 -25.635 1.00 67.69 280 GLY A O 1
ATOM 2057 N N . ARG A 1 281 ? 29.341 0.474 -25.865 1.00 69.38 281 ARG A N 1
ATOM 2058 C CA . ARG A 1 281 ? 30.600 -0.247 -25.725 1.00 69.38 281 ARG A CA 1
ATOM 2059 C C . ARG A 1 281 ? 31.179 -0.515 -27.107 1.00 69.38 281 ARG A C 1
ATOM 2061 O O . ARG A 1 281 ? 30.499 -1.084 -27.947 1.00 69.38 281 ARG A O 1
ATOM 2068 N N . ASP A 1 282 ? 32.439 -0.141 -27.278 1.00 67.31 282 ASP A N 1
ATOM 2069 C CA . ASP A 1 282 ? 33.289 -0.640 -28.354 1.00 67.31 282 ASP A CA 1
ATOM 2070 C C . ASP A 1 282 ? 33.541 -2.135 -28.093 1.00 67.31 282 ASP A C 1
ATOM 2072 O O . ASP A 1 282 ? 34.253 -2.516 -27.154 1.00 67.31 282 ASP A O 1
ATOM 2076 N N . ASN A 1 283 ? 32.796 -2.986 -28.800 1.00 62.97 283 ASN A N 1
ATOM 2077 C CA . ASN A 1 283 ? 32.822 -4.435 -28.611 1.00 62.97 283 ASN A CA 1
ATOM 2078 C C . ASN A 1 283 ? 33.828 -5.118 -29.534 1.00 62.97 283 ASN A C 1
ATOM 2080 O O . ASN A 1 283 ? 34.090 -6.314 -29.352 1.00 62.97 283 ASN A O 1
ATOM 2084 N N . ASP A 1 284 ? 34.407 -4.391 -30.489 1.00 61.88 284 ASP A N 1
ATOM 2085 C CA . ASP A 1 284 ? 35.553 -4.885 -31.216 1.00 61.88 284 ASP A CA 1
ATOM 2086 C C . ASP A 1 284 ? 36.828 -4.481 -30.466 1.00 61.88 284 ASP A C 1
ATOM 2088 O O . ASP A 1 284 ? 37.182 -3.331 -30.262 1.00 61.88 284 ASP A O 1
ATOM 2092 N N . ALA A 1 285 ? 37.567 -5.467 -29.969 1.00 55.06 285 ALA A N 1
ATOM 2093 C CA . ALA A 1 285 ? 38.943 -5.222 -29.566 1.00 55.06 285 ALA A CA 1
ATOM 2094 C C . ALA A 1 285 ? 39.785 -5.070 -30.842 1.00 55.06 285 ALA A C 1
ATOM 2096 O O . ALA A 1 285 ? 40.714 -5.856 -31.055 1.00 55.06 285 ALA A O 1
ATOM 2097 N N . SER A 1 286 ? 39.431 -4.146 -31.748 1.00 56.69 286 SER A N 1
ATOM 2098 C CA . SER A 1 286 ? 40.252 -3.870 -32.916 1.00 56.69 286 SER A CA 1
ATOM 2099 C C . SER A 1 286 ? 41.585 -3.366 -32.378 1.00 56.69 286 SER A C 1
ATOM 2101 O O . SER A 1 286 ? 41.720 -2.255 -31.879 1.00 56.69 286 SER A O 1
ATOM 2103 N N . GLY A 1 287 ? 42.589 -4.247 -32.384 1.00 48.62 287 GLY A N 1
ATOM 2104 C CA . GLY A 1 287 ? 43.916 -4.043 -31.799 1.00 48.62 287 GLY A CA 1
ATOM 2105 C C . GLY A 1 287 ? 44.749 -2.959 -32.490 1.00 48.62 287 GLY A C 1
ATOM 2106 O O . GLY A 1 287 ? 45.966 -3.093 -32.582 1.00 48.62 287 GLY A O 1
ATOM 2107 N N . THR A 1 288 ? 44.110 -1.909 -32.998 1.00 51.53 288 THR A N 1
ATOM 2108 C CA . THR A 1 288 ? 44.708 -0.714 -33.567 1.00 51.53 288 THR A CA 1
ATOM 2109 C C . THR A 1 288 ? 44.791 0.341 -32.460 1.00 51.53 288 THR A C 1
ATOM 2111 O O . THR A 1 288 ? 43.773 0.928 -32.086 1.00 51.53 288 THR A O 1
ATOM 2114 N N . PRO A 1 289 ? 45.985 0.622 -31.911 1.00 42.94 289 PRO A N 1
ATOM 2115 C CA . PRO A 1 289 ? 46.146 1.681 -30.926 1.00 42.94 289 PRO A CA 1
ATOM 2116 C C . PRO A 1 289 ? 45.731 3.015 -31.562 1.00 42.94 289 PRO A C 1
ATOM 2118 O O . PRO A 1 289 ? 46.345 3.445 -32.536 1.00 42.94 289 PRO A O 1
ATOM 2121 N N . GLY A 1 290 ? 44.693 3.662 -31.026 1.00 47.72 290 GLY A N 1
ATOM 2122 C CA . GLY A 1 290 ? 44.277 5.006 -31.449 1.00 47.72 290 GLY A CA 1
ATOM 2123 C C . GLY A 1 290 ? 42.870 5.134 -32.033 1.00 47.72 290 GLY A C 1
ATOM 2124 O O . GLY A 1 290 ? 42.462 6.254 -32.325 1.00 47.72 290 GLY A O 1
ATOM 2125 N N . PHE A 1 291 ? 42.106 4.045 -32.144 1.00 52.59 291 PHE A N 1
ATOM 2126 C CA . PHE A 1 291 ? 40.706 4.100 -32.568 1.00 52.59 291 PHE A CA 1
ATOM 2127 C C . PHE A 1 291 ? 39.809 3.370 -31.567 1.00 52.59 291 PHE A C 1
ATOM 2129 O O . PHE A 1 291 ? 39.289 2.313 -31.871 1.00 52.59 291 PHE A O 1
ATOM 2136 N N . GLY A 1 292 ? 39.626 3.951 -30.376 1.00 51.44 292 GLY A N 1
ATOM 2137 C CA . GLY A 1 292 ? 38.495 3.610 -29.501 1.00 51.44 292 GLY A CA 1
ATOM 2138 C C . GLY A 1 292 ? 37.207 4.168 -30.104 1.00 51.44 292 GLY A C 1
ATOM 2139 O O . GLY A 1 292 ? 36.690 5.187 -29.640 1.00 51.44 292 GLY A O 1
ATOM 2140 N N . GLN A 1 293 ? 36.796 3.604 -31.240 1.00 58.47 293 GLN A N 1
ATOM 2141 C CA . GLN A 1 293 ? 35.631 4.051 -31.987 1.00 58.47 293 GLN A CA 1
ATOM 2142 C C . GLN A 1 293 ? 34.394 3.507 -31.289 1.00 58.47 293 GLN A C 1
ATOM 2144 O O . GLN A 1 293 ? 34.217 2.310 -31.134 1.00 58.47 293 GLN A O 1
ATOM 2149 N N . ILE A 1 294 ? 33.526 4.408 -30.843 1.00 60.00 294 ILE A N 1
ATOM 2150 C CA . ILE A 1 294 ? 32.244 4.005 -30.280 1.00 60.00 294 ILE A CA 1
ATOM 2151 C C . ILE A 1 294 ? 31.419 3.385 -31.419 1.00 60.00 294 ILE A C 1
ATOM 2153 O O . ILE A 1 294 ? 31.125 4.073 -32.399 1.00 60.00 294 ILE A O 1
ATOM 2157 N N . ASP A 1 295 ? 31.035 2.113 -31.274 1.00 64.25 295 ASP A N 1
ATOM 2158 C CA . ASP A 1 295 ? 30.249 1.351 -32.262 1.00 64.25 295 ASP A CA 1
ATOM 2159 C C . ASP A 1 295 ? 28.916 2.029 -32.620 1.00 64.25 295 ASP A C 1
ATOM 2161 O O . ASP A 1 295 ? 28.388 1.878 -33.726 1.00 64.25 295 ASP A O 1
ATOM 2165 N N . THR A 1 296 ? 28.363 2.813 -31.690 1.00 67.00 296 THR A N 1
ATOM 2166 C CA . THR A 1 296 ? 27.171 3.628 -31.920 1.00 67.00 296 THR A CA 1
ATOM 2167 C C . THR A 1 296 ? 27.338 5.044 -31.370 1.00 67.00 296 THR A C 1
ATOM 2169 O O . THR A 1 296 ? 27.829 5.259 -30.267 1.00 67.00 296 THR A O 1
ATOM 2172 N N . LEU A 1 297 ? 26.914 6.046 -32.142 1.00 69.06 297 LEU A N 1
ATOM 2173 C CA . LEU A 1 297 ? 26.944 7.449 -31.728 1.00 69.06 297 LEU A CA 1
ATOM 2174 C C . LEU A 1 297 ? 25.535 7.920 -31.358 1.00 69.06 297 LEU A C 1
ATOM 2176 O O . LEU A 1 297 ? 24.576 7.668 -32.094 1.00 69.06 297 LEU A O 1
ATOM 2180 N N . ASN A 1 298 ? 25.410 8.666 -30.259 1.00 71.25 298 ASN A N 1
ATOM 2181 C CA . ASN A 1 298 ? 24.149 9.304 -29.903 1.00 71.25 298 ASN A CA 1
ATOM 2182 C C . ASN A 1 298 ? 23.840 10.483 -30.846 1.00 71.25 298 ASN A C 1
ATOM 2184 O O . ASN A 1 298 ? 24.714 11.266 -31.215 1.00 71.25 298 ASN A O 1
ATOM 2188 N N . VAL A 1 299 ? 22.568 10.659 -31.209 1.00 71.19 299 VAL A N 1
ATOM 2189 C CA . VAL A 1 299 ? 22.125 11.836 -31.974 1.00 71.19 299 VAL A CA 1
ATOM 2190 C C . VAL A 1 299 ? 21.567 12.871 -31.000 1.00 71.19 299 VAL A C 1
ATOM 2192 O O . VAL A 1 299 ? 20.400 12.812 -30.610 1.00 71.19 299 VAL A O 1
ATOM 2195 N N . ALA A 1 300 ? 22.417 13.806 -30.576 1.00 64.12 300 ALA A N 1
ATOM 2196 C CA . ALA A 1 300 ? 22.060 14.821 -29.587 1.00 64.12 300 ALA A CA 1
ATOM 2197 C C . ALA A 1 300 ? 20.860 15.687 -30.020 1.00 64.12 300 ALA A C 1
ATOM 2199 O O . ALA A 1 300 ? 20.660 15.943 -31.206 1.00 64.12 300 ALA A O 1
ATOM 2200 N N . ALA A 1 301 ? 20.101 16.183 -29.037 1.00 64.81 301 ALA A N 1
ATOM 2201 C CA . ALA A 1 301 ? 19.024 17.160 -29.222 1.00 64.81 301 ALA A CA 1
ATOM 2202 C C . ALA A 1 301 ? 17.826 16.715 -30.096 1.00 64.81 301 ALA A C 1
ATOM 2204 O O . ALA A 1 301 ? 17.154 17.556 -30.687 1.00 64.81 301 ALA A O 1
ATOM 2205 N N . THR A 1 302 ? 17.537 15.411 -30.177 1.00 68.56 302 THR A N 1
ATOM 2206 C CA . THR A 1 302 ? 16.462 14.863 -31.035 1.00 68.56 302 THR A CA 1
ATOM 2207 C C . THR A 1 302 ? 15.256 14.290 -30.289 1.00 68.56 302 THR A C 1
ATOM 2209 O O . THR A 1 302 ? 14.329 13.793 -30.927 1.00 68.56 302 THR A O 1
ATOM 2212 N N . ALA A 1 303 ? 15.233 14.346 -28.955 1.00 65.75 303 ALA A N 1
ATOM 2213 C CA . ALA A 1 303 ? 14.114 13.823 -28.178 1.00 65.75 303 ALA A CA 1
ATOM 2214 C C . ALA A 1 303 ? 12.864 14.712 -28.328 1.00 65.75 303 ALA A C 1
ATOM 2216 O O . ALA A 1 303 ? 12.956 15.941 -28.287 1.00 65.75 303 ALA A O 1
ATOM 2217 N N . ILE A 1 304 ? 11.700 14.074 -28.492 1.00 69.12 304 ILE A N 1
ATOM 2218 C CA . ILE A 1 304 ? 10.388 14.716 -28.653 1.00 69.12 304 ILE A CA 1
ATOM 2219 C C . ILE A 1 304 ? 9.429 14.108 -27.631 1.00 69.12 304 ILE A C 1
ATOM 2221 O O . ILE A 1 304 ? 9.324 12.885 -27.530 1.00 69.12 304 ILE A O 1
ATOM 2225 N N . GLU A 1 305 ? 8.708 14.953 -26.897 1.00 68.12 305 GLU A N 1
ATOM 2226 C CA . GLU A 1 305 ? 7.649 14.519 -25.991 1.00 68.12 305 GLU A CA 1
ATOM 2227 C C . GLU A 1 305 ? 6.283 14.539 -26.690 1.00 68.12 305 GLU A C 1
ATOM 2229 O O . GLU A 1 305 ? 5.957 15.473 -27.424 1.00 68.12 305 GLU A O 1
ATOM 2234 N N . SER A 1 306 ? 5.447 13.532 -26.421 1.00 68.31 306 SER A N 1
ATOM 2235 C CA . SER A 1 306 ? 4.076 13.455 -26.955 1.00 68.31 306 SER A CA 1
ATOM 2236 C C . SER A 1 306 ? 3.181 14.643 -26.553 1.00 68.31 306 SER A C 1
ATOM 2238 O O . SER A 1 306 ? 2.215 14.930 -27.254 1.00 68.31 306 SER A O 1
ATOM 2240 N N . GLY A 1 307 ? 3.527 15.367 -25.479 1.00 65.00 307 GLY A N 1
ATOM 2241 C CA . GLY A 1 307 ? 2.867 16.600 -25.032 1.00 65.00 307 GLY A CA 1
ATOM 2242 C C . GLY A 1 307 ? 3.417 17.904 -25.633 1.00 65.00 307 GLY A C 1
ATOM 2243 O O . GLY A 1 307 ? 2.912 18.974 -25.305 1.00 65.00 307 GLY A O 1
ATOM 2244 N N . GLY A 1 308 ? 4.436 17.847 -26.500 1.00 54.22 308 GLY A N 1
ATOM 2245 C CA . GLY A 1 308 ? 4.977 19.016 -27.209 1.00 54.22 308 GLY A CA 1
ATOM 2246 C C . GLY A 1 308 ? 6.003 19.867 -26.444 1.00 54.22 308 GLY A C 1
ATOM 2247 O O . GLY A 1 308 ? 6.439 20.890 -26.974 1.00 54.22 308 GLY A O 1
ATOM 2248 N N . ALA A 1 309 ? 6.419 19.472 -25.236 1.00 56.72 309 ALA A N 1
ATOM 2249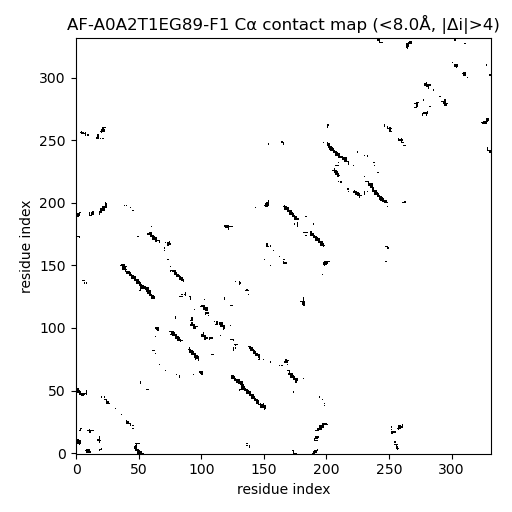 C CA . ALA A 1 309 ? 7.518 20.130 -24.528 1.00 56.72 309 ALA A CA 1
ATOM 2250 C C . ALA A 1 309 ? 8.897 19.675 -25.055 1.00 56.72 309 ALA A C 1
ATOM 2252 O O . ALA A 1 309 ? 9.050 18.582 -25.607 1.00 56.72 309 ALA A O 1
ATOM 2253 N N . ILE A 1 310 ? 9.909 20.540 -24.899 1.00 53.38 310 ILE A N 1
ATOM 2254 C CA . ILE A 1 310 ? 11.300 20.259 -25.285 1.00 53.38 310 ILE A CA 1
ATOM 2255 C C . ILE A 1 310 ? 12.058 19.766 -24.040 1.00 53.38 310 ILE A C 1
ATOM 2257 O O . ILE A 1 310 ? 12.152 20.519 -23.067 1.00 53.38 310 ILE A O 1
ATOM 2261 N N . PRO A 1 311 ? 12.621 18.544 -24.042 1.00 56.78 311 PRO A N 1
ATOM 2262 C CA . PRO A 1 311 ? 13.354 18.019 -22.895 1.00 56.78 311 PRO A CA 1
ATOM 2263 C C . PRO A 1 311 ? 14.660 18.784 -22.638 1.00 56.78 311 PRO A C 1
ATOM 2265 O O . PRO A 1 311 ? 15.301 19.304 -23.553 1.00 56.78 311 PRO A O 1
ATOM 2268 N N . SER A 1 312 ? 15.068 18.826 -21.367 1.00 56.22 312 SER A N 1
ATOM 2269 C CA . SER A 1 312 ? 16.349 19.403 -20.945 1.00 56.22 312 SER A CA 1
ATOM 2270 C C . SER A 1 312 ? 17.452 18.351 -21.038 1.00 56.22 312 SER A C 1
ATOM 2272 O O . SER A 1 312 ? 17.321 17.265 -20.480 1.00 56.22 312 SER A O 1
ATOM 2274 N N . TYR A 1 313 ? 18.552 18.674 -21.717 1.00 54.91 313 TYR A N 1
ATOM 2275 C CA . TYR A 1 313 ? 19.683 17.761 -21.895 1.00 54.91 313 TYR A CA 1
ATOM 2276 C C . TYR A 1 313 ? 20.741 18.013 -20.818 1.00 54.91 313 TYR A C 1
ATOM 2278 O O . TYR A 1 313 ? 21.233 19.135 -20.683 1.00 54.91 313 TYR A O 1
ATOM 2286 N N . PHE A 1 314 ? 21.113 16.973 -20.070 1.00 51.97 314 PHE A N 1
ATOM 2287 C CA . PHE A 1 314 ? 22.263 17.017 -19.168 1.00 51.97 314 PHE A CA 1
ATOM 2288 C C . PHE A 1 314 ? 23.496 16.432 -19.860 1.00 51.97 314 PHE A C 1
ATOM 2290 O O . PHE A 1 314 ? 23.410 15.404 -20.527 1.00 51.97 314 PHE A O 1
ATOM 2297 N N . ASN A 1 315 ? 24.645 17.090 -19.699 1.00 45.66 315 ASN A N 1
ATOM 2298 C CA . ASN A 1 315 ? 25.924 16.628 -20.228 1.00 45.66 315 ASN A CA 1
ATOM 2299 C C . ASN A 1 315 ? 26.974 16.765 -19.111 1.00 45.66 315 ASN A C 1
ATOM 2301 O O . ASN A 1 315 ? 27.415 17.873 -18.807 1.00 45.66 315 ASN A O 1
ATOM 2305 N N . GLY A 1 316 ? 27.310 15.662 -18.439 1.00 46.03 316 GLY A N 1
ATOM 2306 C CA . GLY A 1 316 ? 28.244 15.637 -17.308 1.00 46.03 316 GLY A CA 1
ATOM 2307 C C . GLY A 1 316 ? 28.527 14.215 -16.812 1.00 46.03 316 GLY A C 1
ATOM 2308 O O . GLY A 1 316 ? 27.710 13.321 -17.005 1.00 46.03 316 GLY A O 1
ATOM 2309 N N . THR A 1 317 ? 29.696 13.998 -16.198 1.00 43.22 317 THR A N 1
ATOM 2310 C CA . THR A 1 317 ? 30.224 12.651 -15.889 1.00 43.22 317 THR A CA 1
ATOM 2311 C C . THR A 1 317 ? 29.654 12.024 -14.610 1.00 43.22 317 THR A C 1
ATOM 2313 O O . THR A 1 317 ? 29.706 10.811 -14.468 1.00 43.22 317 THR A O 1
ATOM 2316 N N . VAL A 1 318 ? 29.089 12.803 -13.682 1.00 38.78 318 VAL A N 1
ATOM 2317 C CA . VAL A 1 318 ? 28.377 12.295 -12.494 1.00 38.78 318 VAL A CA 1
ATOM 2318 C C . VAL A 1 318 ? 27.418 13.386 -12.011 1.00 38.78 318 VAL A C 1
ATOM 2320 O O . VAL A 1 318 ? 27.829 14.538 -11.861 1.00 38.78 318 VAL A O 1
ATOM 2323 N N . GLY A 1 319 ? 26.146 13.060 -11.786 1.00 33.72 319 GLY A N 1
ATOM 2324 C CA . GLY A 1 319 ? 25.175 14.008 -11.246 1.00 33.72 319 GLY A CA 1
ATOM 2325 C C . GLY A 1 319 ? 25.350 14.177 -9.739 1.00 33.72 319 GLY A C 1
ATOM 2326 O O . GLY A 1 319 ? 24.895 13.340 -8.969 1.00 33.72 319 GLY A O 1
ATOM 2327 N N . THR A 1 320 ? 25.950 15.278 -9.287 1.00 27.75 320 THR A N 1
ATOM 2328 C CA . THR A 1 320 ? 25.580 15.822 -7.975 1.00 27.75 320 THR A CA 1
ATOM 2329 C C . THR A 1 320 ? 24.177 16.404 -8.108 1.00 27.75 320 THR A C 1
ATOM 2331 O O . THR A 1 320 ? 23.934 17.282 -8.937 1.00 27.75 320 THR A O 1
ATOM 2334 N N . ALA A 1 321 ? 23.238 15.867 -7.326 1.00 30.30 321 ALA A N 1
ATOM 2335 C CA . ALA A 1 321 ? 21.833 16.250 -7.345 1.00 30.30 321 ALA A CA 1
ATOM 2336 C C . ALA A 1 321 ? 21.674 17.776 -7.246 1.00 30.30 321 ALA A C 1
ATOM 2338 O O . ALA A 1 321 ? 21.999 18.390 -6.228 1.00 30.30 321 ALA A O 1
ATOM 2339 N N . ARG A 1 322 ? 21.150 18.396 -8.308 1.00 29.25 322 ARG A N 1
ATOM 2340 C CA . ARG A 1 322 ? 20.670 19.777 -8.278 1.00 29.25 322 ARG A CA 1
ATOM 2341 C C . ARG A 1 322 ? 19.153 19.751 -8.397 1.00 29.25 322 ARG A C 1
ATOM 2343 O O . ARG A 1 322 ? 18.612 19.385 -9.433 1.00 29.25 322 ARG A O 1
ATOM 2350 N N . VAL A 1 323 ? 18.492 20.140 -7.312 1.00 32.09 323 VAL A N 1
ATOM 2351 C CA . VAL A 1 323 ? 17.035 20.276 -7.194 1.00 32.09 323 VAL A CA 1
ATOM 2352 C C . VAL A 1 323 ? 16.525 21.312 -8.205 1.00 32.09 323 VAL A C 1
ATOM 2354 O O . VAL A 1 323 ? 16.892 22.484 -8.109 1.00 32.09 323 VAL A O 1
ATOM 2357 N N . ILE A 1 324 ? 15.692 20.888 -9.163 1.00 27.22 324 ILE A N 1
ATOM 2358 C CA . ILE A 1 324 ? 14.937 21.738 -10.107 1.00 27.22 324 ILE A CA 1
ATOM 2359 C C . ILE A 1 324 ? 13.560 21.057 -10.348 1.00 27.22 324 ILE A C 1
ATOM 2361 O O . ILE A 1 324 ? 13.552 19.833 -10.450 1.00 27.22 324 ILE A O 1
ATOM 2365 N N . PRO A 1 325 ? 12.425 21.801 -10.361 1.00 23.39 325 PRO A N 1
ATOM 2366 C CA . PRO A 1 325 ? 11.039 21.289 -10.257 1.00 23.39 325 PRO A CA 1
ATOM 2367 C C . PRO A 1 325 ? 10.529 20.531 -11.519 1.00 23.39 325 PRO A C 1
ATOM 2369 O O . PRO A 1 325 ? 11.240 20.480 -12.523 1.00 23.39 325 PRO A O 1
ATOM 2372 N N . PRO A 1 326 ? 9.331 19.899 -11.486 1.00 27.88 326 PRO A N 1
ATOM 2373 C CA . PRO A 1 326 ? 9.114 18.546 -11.996 1.00 27.88 326 PRO A CA 1
ATOM 2374 C C . PRO A 1 326 ? 8.753 18.494 -13.458 1.00 27.88 326 PRO A C 1
ATOM 2376 O O . PRO A 1 326 ? 7.737 19.064 -13.805 1.00 27.88 326 PRO A O 1
ATOM 2379 N N . MET A 1 327 ? 9.513 17.739 -14.257 1.00 29.80 327 MET A N 1
ATOM 2380 C CA . MET A 1 327 ? 9.059 16.927 -15.399 1.00 29.80 327 MET A CA 1
ATOM 2381 C C . MET A 1 327 ? 10.236 16.060 -15.852 1.00 29.80 327 MET A C 1
ATOM 2383 O O . MET A 1 327 ? 11.305 16.610 -16.108 1.00 29.80 327 MET A O 1
ATOM 2387 N N . LEU A 1 328 ? 10.054 14.747 -16.010 1.00 33.28 328 LEU A N 1
ATOM 2388 C CA . LEU A 1 328 ? 10.849 14.009 -16.996 1.00 33.28 328 LEU A CA 1
ATOM 2389 C C . LEU A 1 328 ? 10.214 12.669 -17.359 1.00 33.28 328 LEU A C 1
ATOM 2391 O O . LEU A 1 328 ? 9.771 11.896 -16.517 1.00 33.28 328 LEU A O 1
ATOM 2395 N N . ARG A 1 329 ? 10.297 12.344 -18.639 1.00 31.94 329 ARG A N 1
ATOM 2396 C CA . ARG A 1 329 ? 10.470 10.976 -19.102 1.00 31.94 329 ARG A CA 1
ATOM 2397 C C . ARG A 1 329 ? 11.464 10.987 -20.235 1.00 31.94 329 ARG A C 1
ATOM 2399 O O . ARG A 1 329 ? 11.469 11.868 -21.086 1.00 31.94 329 ARG A O 1
ATOM 2406 N N . LEU A 1 330 ? 12.327 9.999 -20.169 1.00 26.70 330 LEU A N 1
ATOM 2407 C CA . LEU A 1 330 ? 13.477 9.767 -21.011 1.00 26.70 330 LEU A CA 1
ATOM 2408 C C . LEU A 1 330 ? 13.043 9.072 -22.266 1.00 26.70 330 LEU A C 1
ATOM 2410 O O . LEU A 1 330 ? 12.059 8.366 -22.222 1.00 26.70 330 LEU A O 1
ATOM 2414 N N . ILE A 1 331 ? 13.816 9.226 -23.327 1.00 34.59 331 ILE A N 1
ATOM 2415 C CA . ILE A 1 331 ? 14.071 8.233 -24.363 1.00 34.59 331 ILE A CA 1
ATOM 2416 C C . ILE A 1 331 ? 15.502 8.566 -24.868 1.00 34.59 331 ILE A C 1
ATOM 2418 O O . ILE A 1 331 ? 15.687 9.696 -25.313 1.00 34.59 331 ILE A O 1
ATOM 2422 N N . ARG A 1 332 ? 16.559 7.752 -24.692 1.00 50.12 332 ARG A N 1
ATOM 2423 C CA . ARG A 1 332 ? 17.195 6.812 -25.652 1.00 50.12 332 ARG A CA 1
ATOM 2424 C C . ARG A 1 332 ? 18.627 6.525 -25.208 1.00 50.12 332 ARG A C 1
ATOM 2426 O O . ARG A 1 332 ? 19.245 7.490 -24.704 1.00 50.12 332 ARG A O 1
#

Radius of gyration: 25.92 Å; Cα contacts (8 Å, |Δi|>4): 716; chains: 1; bounding box: 73×41×72 Å

Secondary structure (DSSP, 8-state):
-EEEETT------TTSGGGEEEEEPPPS-S---TTS-EE-PPPEEEEEEEEE-SSS-EEEEEEE-PPPSSSTT-S-TT-EEEEEETTSSSEEEEEE-SSSEEEETT--TT---S-EEES-SGGGSEEEEEEPTTTEEEEEEEEEEPPTTEEPGGG-S---TT----SEEEEEEEEE-SSSSSS--TT--EEEEEEEEES--EEEEEEEEEE--SSPPPPTT-SS-BSSSPP-PPTT-EEEEEEEEEE-----SS-TT-------S------TTSTT--TTS-------TT----SS---TT----TTSPPPPPP--SS-------S------